Protein 2OAF (pdb70)

Secondary structure (DSSP, 8-state):
-PPPTT-EEEEE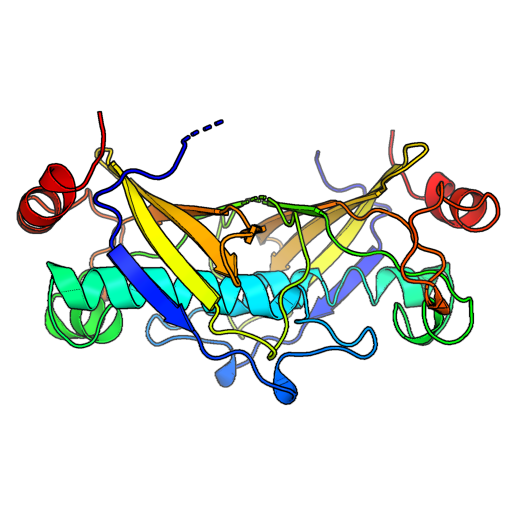---GGGB-TTSSB-GGGHHHHHHHHHHHHHHHHT-TTHHHHHHHTT-EE--EEEE--B-S---TTS-EEEEEEEEEE-SSEEEEEEEEEETTEEEEEEEEEEEEEEGGGTEEEPPPHHHHHHHGGGS--/--PPPTT-EEEEE---GGGB-TTSSB-GGGHHHHHHHHHHHHHHHHT-TTHHHHHHHTT-EE--EEEE--B-S---TTS-EEEEEEEEEE-SSEEEEEEEEEETTEEEEEEEEEEEEEEGGGTEEEPPPHHHHHHHGGGS--

InterPro domains:
  IPR029069 HotDog domain superfamily [SSF54637] (2-141)

Radius of gyration: 19.36 Å; Cα contacts (8 Å, |Δi|>4): 614; chains: 2; bounding box: 45×48×49 Å

Solvent-accessible surface area: 13510 Å² total

Organism: Jannaschia sp. (strain CCS1) (NCBI:txid290400)

Sequence (283 aa):
QPRRPDSAFVHDVRVTWGDCDPAKIAYTGHLPRFALEEAIDDAWWSEYHGPGGWYHLEELDTNVGTPFVRLEDFKSPVTPRHILKCHTWPTRLGTTKSITFRVDGVQDGVTCFVGAFTCCVFTIADQFKSQPAPDHHLRALIEPHIPALQPRPDSAFVHDVRVTWGDCDPAKIAYTGHLPRFALEAIDAWWSEYHGPGGWYHLELDTNVGTPFVRLEDFKSPVTPRHILKCHTWPTRLGTKSITFRVDGVQDGVTCFVVGAFTCVFTIADQFKSQPAPDHLRALIEPHIPA

CATH classification: 3.10.129.10

B-factor: mean 36.42, std 10.66, range [14.97, 107.02]

Structure (mmCIF, N/CA/C/O backbone):
data_2OAF
#
_entry.id   2OAF
#
_cell.length_a   68.412
_cell.length_b   68.412
_cell.length_c   260.002
_cell.angle_alpha   90.000
_cell.angle_beta   90.000
_cell.angle_gamma   120.000
#
_symmetry.space_group_name_H-M   'P 61 2 2'
#
loop_
_entity.id
_entity.type
_entity.pdbx_description
1 polymer 'Thioesterase superfamily'
2 non-polymer 'PHOSPHATE ION'
3 non-polymer 'CHLORIDE ION'
4 non-polymer 'CITRIC ACID'
5 non-polymer 'TRIETHYLENE GLYCOL'
6 water water
#
loop_
_atom_site.group_PDB
_atom_site.id
_atom_site.type_symbol
_atom_site.label_atom_id
_atom_site.label_alt_id
_atom_site.label_comp_id
_atom_site.label_asym_id
_atom_site.label_entity_id
_atom_site.label_seq_id
_atom_site.pdbx_PDB_ins_code
_atom_site.Cartn_x
_atom_site.Cartn_y
_atom_site.Cartn_z
_atom_site.occupancy
_atom_site.B_iso_or_equiv
_atom_site.auth_seq_id
_atom_site.auth_comp_id
_atom_site.auth_asym_id
_atom_site.auth_atom_id
_atom_site.pdbx_PDB_model_num
ATOM 9 N N . GLN A 1 10 ? 22.759 26.520 9.014 1.00 63.35 2 GLN A N 1
ATOM 10 C CA . GLN A 1 10 ? 23.990 27.295 8.701 1.00 60.42 2 GLN A CA 1
ATOM 11 C C . GLN A 1 10 ? 24.488 28.067 9.932 1.00 57.83 2 GLN A C 1
ATOM 12 O O . GLN A 1 10 ? 23.678 28.690 10.639 1.00 58.85 2 GLN A O 1
ATOM 18 N N . PRO A 1 11 ? 25.816 28.054 10.188 1.00 52.91 3 PRO A N 1
ATOM 19 C CA . PRO A 1 11 ? 26.331 28.882 11.298 1.00 50.61 3 PRO A CA 1
ATOM 20 C C . PRO A 1 11 ? 26.311 30.383 11.012 1.00 46.80 3 PRO A C 1
ATOM 21 O O . PRO A 1 11 ? 26.371 30.807 9.844 1.00 42.54 3 PRO A O 1
ATOM 25 N N . ARG A 1 12 ? 26.199 31.186 12.065 1.00 44.79 4 ARG A N 1
ATOM 26 C CA A ARG A 1 12 ? 26.041 32.626 11.881 0.50 46.20 4 ARG A CA 1
ATOM 27 C CA B ARG A 1 12 ? 26.037 32.620 11.864 0.50 44.74 4 ARG A CA 1
ATOM 28 C C . ARG A 1 12 ? 27.332 33.273 11.432 1.00 43.40 4 ARG A C 1
ATOM 29 O O . ARG A 1 12 ? 28.376 33.016 12.013 1.00 43.14 4 ARG A O 1
ATOM 44 N N . PRO A 1 13 ? 27.254 34.108 10.381 1.00 42.95 5 PRO A N 1
ATOM 45 C CA . PRO A 1 13 ? 28.447 34.759 9.905 1.00 43.79 5 PRO A CA 1
ATOM 46 C C . PRO A 1 13 ? 28.807 35.889 10.848 1.00 45.77 5 PRO A C 1
ATOM 47 O O . PRO A 1 13 ? 27.934 36.407 11.547 1.00 43.43 5 PRO A O 1
ATOM 51 N N . ASP A 1 14 ? 30.087 36.257 10.860 1.00 46.62 6 ASP A N 1
ATOM 52 C CA . ASP A 1 14 ? 30.564 37.450 11.576 1.00 48.96 6 ASP A CA 1
ATOM 53 C C . ASP A 1 14 ? 29.837 38.717 11.105 1.00 47.91 6 ASP A C 1
ATOM 54 O O . ASP A 1 14 ? 29.653 39.661 11.865 1.00 47.91 6 ASP A O 1
ATOM 59 N N . SER A 1 15 ? 29.436 38.714 9.834 1.00 47.83 7 SER A N 1
ATOM 60 C CA . SER A 1 15 ? 28.787 39.861 9.196 1.00 47.72 7 SER A CA 1
ATOM 61 C C . SER A 1 15 ? 27.325 40.119 9.639 1.00 46.29 7 SER A C 1
ATOM 62 O O . SER A 1 15 ? 26.726 41.118 9.220 1.00 48.82 7 SER A O 1
ATOM 65 N N . ALA A 1 16 ? 26.736 39.215 10.421 1.00 41.99 8 ALA A N 1
ATOM 66 C CA . ALA A 1 16 ? 25.303 39.282 10.658 1.00 38.81 8 ALA A CA 1
ATOM 67 C C . ALA A 1 16 ? 24.947 40.585 11.395 1.00 36.83 8 ALA A C 1
ATOM 68 O O . ALA A 1 16 ? 25.603 40.993 12.345 1.00 33.49 8 ALA A O 1
ATOM 70 N N . PHE A 1 17 ? 23.903 41.222 10.900 1.00 36.62 9 PHE A N 1
ATOM 71 C CA . PHE A 1 17 ? 23.240 42.313 11.551 1.00 34.52 9 PHE A CA 1
ATOM 72 C C . PHE A 1 17 ? 22.654 41.777 12.867 1.00 34.72 9 PHE A C 1
ATOM 73 O O . PHE A 1 17 ? 22.160 40.658 12.917 1.00 35.61 9 PHE A O 1
ATOM 81 N N . VAL A 1 18 ? 22.753 42.555 13.935 1.00 31.44 10 VAL A N 1
ATOM 82 C CA . VAL A 1 18 ? 22.175 42.181 15.219 1.00 31.73 10 VAL A CA 1
ATOM 83 C C . VAL A 1 18 ? 21.068 43.195 15.612 1.00 32.41 10 VAL A C 1
ATOM 84 O O . VAL A 1 18 ? 21.294 44.407 15.666 1.00 31.25 10 VAL A O 1
ATOM 88 N N . HIS A 1 19 ? 19.867 42.690 15.852 1.00 31.19 11 HIS A N 1
ATOM 89 C CA . HIS A 1 19 ? 18.791 43.480 16.420 1.00 31.22 11 HIS A CA 1
ATOM 90 C C . HIS A 1 19 ? 18.581 43.059 17.868 1.00 31.72 11 HIS A C 1
ATOM 91 O O . HIS A 1 19 ? 18.349 41.875 18.141 1.00 30.94 11 HIS A O 1
ATOM 98 N N . ASP A 1 20 ? 18.653 44.014 18.790 1.00 32.71 12 ASP A N 1
ATOM 99 C CA . ASP A 1 20 ? 18.428 43.748 20.215 1.00 33.30 12 ASP A CA 1
ATOM 100 C C . ASP A 1 20 ? 16.947 43.747 20.557 1.00 34.57 12 ASP A C 1
ATOM 101 O O . ASP A 1 20 ? 16.207 44.623 20.142 1.00 33.89 12 ASP A O 1
ATOM 106 N N . VAL A 1 21 ? 16.523 42.734 21.296 1.00 34.50 13 VAL A N 1
ATOM 107 C CA . VAL A 1 21 ? 15.151 42.624 21.763 1.00 34.57 13 VAL A CA 1
ATOM 108 C C . VAL A 1 21 ? 15.214 42.624 23.278 1.00 36.06 13 VAL A C 1
ATOM 109 O O . VAL A 1 21 ? 15.955 41.825 23.886 1.00 32.97 13 VAL A O 1
ATOM 113 N N . ARG A 1 22 ? 14.463 43.532 23.901 1.00 36.26 14 ARG A N 1
ATOM 114 C CA . ARG A 1 22 ? 14.381 43.539 25.346 1.00 39.01 14 ARG A CA 1
ATOM 115 C C . ARG A 1 22 ? 13.227 42.626 25.789 1.00 38.20 14 ARG A C 1
ATOM 116 O O . ARG A 1 22 ? 12.055 42.850 25.439 1.00 42.59 14 ARG A O 1
ATOM 124 N N . VAL A 1 23 ? 13.572 41.560 26.510 1.00 34.62 15 VAL A N 1
ATOM 125 C CA . VAL A 1 23 ? 12.590 40.574 26.944 1.00 31.75 15 VAL A CA 1
ATOM 126 C C . VAL A 1 23 ? 12.191 40.977 28.351 1.00 31.35 15 VAL A C 1
ATOM 127 O O . VAL A 1 23 ? 13.039 41.341 29.153 1.00 31.21 15 VAL A O 1
ATOM 131 N N . THR A 1 24 ? 10.888 40.959 28.635 1.00 28.59 16 THR A N 1
ATOM 132 C CA . THR A 1 24 ? 10.430 41.334 29.935 1.00 28.33 16 THR A CA 1
ATOM 133 C C . THR A 1 24 ? 9.533 40.306 30.593 1.00 28.72 16 THR A C 1
ATOM 134 O O . THR A 1 24 ? 9.155 39.272 30.005 1.00 26.61 16 THR A O 1
ATOM 138 N N . TRP A 1 25 ? 9.213 40.620 31.840 1.00 28.03 17 TRP A N 1
ATOM 139 C CA . TRP A 1 25 ? 8.249 39.904 32.650 1.00 29.95 17 TRP A CA 1
ATOM 140 C C . TRP A 1 25 ? 7.026 39.477 31.894 1.00 27.68 17 TRP A C 1
ATOM 141 O O . TRP A 1 25 ? 6.667 38.297 31.955 1.00 28.88 17 TRP A O 1
ATOM 152 N N . GLY A 1 26 ? 6.430 40.392 31.159 1.00 29.87 18 GLY A N 1
ATOM 153 C CA . GLY A 1 26 ? 5.171 40.128 30.475 1.00 31.15 18 GLY A CA 1
ATOM 154 C C . GLY A 1 26 ? 5.287 39.252 29.243 1.00 30.13 18 GLY A C 1
ATOM 155 O O . GLY A 1 26 ? 4.284 38.779 28.752 1.00 31.19 18 GLY A O 1
ATOM 156 N N . ASP A 1 27 ? 6.506 39.029 28.764 1.00 28.61 19 ASP A N 1
ATOM 157 C CA . ASP A 1 27 ? 6.770 38.064 27.708 1.00 28.45 19 ASP A CA 1
ATOM 158 C C . ASP A 1 27 ? 6.884 36.657 28.233 1.00 27.92 19 ASP A C 1
ATOM 159 O O . ASP A 1 27 ? 6.938 35.711 27.440 1.00 28.59 19 ASP A O 1
ATOM 164 N N . CYS A 1 28 ? 6.938 36.507 29.559 1.00 27.94 20 CYS A N 1
ATOM 165 C CA . CYS A 1 28 ? 7.207 35.204 30.199 1.00 26.61 20 CYS A CA 1
ATOM 166 C C . CYS A 1 28 ? 5.959 34.501 30.720 1.00 29.29 20 CYS A C 1
ATOM 167 O O . CYS A 1 28 ? 5.017 35.138 31.182 1.00 30.79 20 CYS A O 1
ATOM 170 N N . ASP A 1 29 ? 5.970 33.170 30.643 1.00 28.73 21 ASP A N 1
ATOM 171 C CA . ASP A 1 29 ? 4.870 32.355 31.085 1.00 27.71 21 ASP A CA 1
ATOM 172 C C . ASP A 1 29 ? 5.146 31.857 32.510 1.00 27.91 21 ASP A C 1
ATOM 173 O O . ASP A 1 29 ? 6.182 32.190 33.114 1.00 29.21 21 ASP A O 1
ATOM 178 N N . PRO A 1 30 ? 4.194 31.137 33.097 1.00 27.15 22 PRO A N 1
ATOM 179 C CA . PRO A 1 30 ? 4.445 30.709 34.483 1.00 29.35 22 PRO A CA 1
ATOM 180 C C . PRO A 1 30 ? 5.646 29.796 34.735 1.00 28.45 22 PRO A C 1
ATOM 181 O O . PRO A 1 30 ? 5.969 29.584 35.890 1.00 29.79 22 PRO A O 1
ATOM 185 N N . ALA A 1 31 ? 6.306 29.299 33.688 1.00 27.80 23 ALA A N 1
ATOM 186 C CA . ALA A 1 31 ? 7.573 28.579 33.858 1.00 29.63 23 ALA A CA 1
ATOM 187 C C . ALA A 1 31 ? 8.752 29.534 33.943 1.00 29.27 23 ALA A C 1
ATOM 188 O O . ALA A 1 31 ? 9.861 29.074 33.978 1.00 28.66 23 ALA A O 1
ATOM 190 N N . LYS A 1 32 ? 8.505 30.843 33.959 1.00 29.31 24 LYS A N 1
ATOM 191 C CA . LYS A 1 32 ? 9.535 31.840 34.184 1.00 30.06 24 LYS A CA 1
ATOM 192 C C . LYS A 1 32 ? 10.493 31.999 33.002 1.00 30.86 24 LYS A C 1
ATOM 193 O O . LYS A 1 32 ? 11.629 32.473 33.143 1.00 31.30 24 LYS A O 1
ATOM 199 N N . ILE A 1 33 ? 10.005 31.667 31.818 1.00 29.21 25 ILE A N 1
ATOM 200 C CA . ILE A 1 33 ? 10.769 31.842 30.586 1.00 29.78 25 ILE A CA 1
ATOM 201 C C . ILE A 1 33 ? 9.833 32.429 29.542 1.00 31.04 25 ILE A C 1
ATOM 202 O O . ILE A 1 33 ? 8.604 32.387 29.703 1.00 27.07 25 ILE A O 1
ATOM 207 N N . ALA A 1 34 ? 10.418 32.963 28.476 1.00 29.34 26 ALA A N 1
ATOM 208 C CA . ALA A 1 34 ? 9.656 33.599 27.399 1.00 29.77 26 ALA A CA 1
ATOM 209 C C . ALA A 1 34 ? 8.672 32.588 26.824 1.00 30.22 26 ALA A C 1
ATOM 210 O O . ALA A 1 34 ? 9.052 31.481 26.519 1.00 27.84 26 ALA A O 1
ATOM 212 N N . TYR A 1 35 ? 7.401 32.950 26.720 1.00 28.94 27 TYR A N 1
ATOM 213 C CA . TYR A 1 35 ? 6.431 32.078 26.102 1.00 28.77 27 TYR A CA 1
ATOM 214 C C . TYR A 1 35 ? 6.807 31.831 24.625 1.00 32.09 27 TYR A C 1
ATOM 215 O O . TYR A 1 35 ? 7.088 32.775 23.866 1.00 29.35 27 TYR A O 1
ATOM 224 N N . THR A 1 36 ? 6.793 30.564 24.216 1.00 32.29 28 THR A N 1
ATOM 225 C CA . THR A 1 36 ? 7.110 30.202 22.825 1.00 31.32 28 THR A CA 1
ATOM 226 C C . THR A 1 36 ? 6.350 31.022 21.812 1.00 29.24 28 THR A C 1
ATOM 227 O O . THR A 1 36 ? 6.864 31.392 20.783 1.00 29.63 28 THR A O 1
ATOM 231 N N . GLY A 1 37 ? 5.084 31.266 22.105 1.00 28.45 29 GLY A N 1
ATOM 232 C CA . GLY A 1 37 ? 4.202 32.076 21.258 1.00 28.13 29 GLY A CA 1
ATOM 233 C C . GLY A 1 37 ? 4.784 33.434 20.863 1.00 29.93 29 GLY A C 1
ATOM 234 O O . GLY A 1 37 ? 4.419 34.006 19.860 1.00 31.64 29 GLY A O 1
ATOM 235 N N . HIS A 1 38 ? 5.674 33.970 21.670 1.00 29.24 30 HIS A N 1
ATOM 236 C CA . HIS A 1 38 ? 6.253 35.291 21.381 1.00 30.87 30 HIS A CA 1
ATOM 237 C C . HIS A 1 38 ? 7.564 35.196 20.609 1.00 30.59 30 HIS A C 1
ATOM 238 O O . HIS A 1 38 ? 8.015 36.178 20.046 1.00 31.26 30 HIS A O 1
ATOM 245 N N . LEU A 1 39 ? 8.214 34.032 20.588 1.00 29.05 31 LEU A N 1
ATOM 246 C CA . LEU A 1 39 ? 9.533 33.971 19.990 1.00 28.43 31 LEU A CA 1
ATOM 247 C C . LEU A 1 39 ? 9.528 34.245 18.462 1.00 31.53 31 LEU A C 1
ATOM 248 O O . LEU A 1 39 ? 10.430 34.926 17.946 1.00 33.01 31 LEU A O 1
ATOM 253 N N . PRO A 1 40 ? 8.544 33.711 17.720 1.00 32.57 32 PRO A N 1
ATOM 254 C CA . PRO A 1 40 ? 8.480 34.064 16.307 1.00 34.05 32 PRO A CA 1
ATOM 255 C C . PRO A 1 40 ? 8.294 35.545 16.082 1.00 34.82 32 PRO A C 1
ATOM 256 O O . PRO A 1 40 ? 8.889 36.100 15.156 1.00 32.89 32 PRO A O 1
ATOM 260 N N . ARG A 1 41 ? 7.498 36.187 16.948 1.00 35.67 33 ARG A N 1
ATOM 261 C CA . ARG A 1 41 ? 7.368 37.636 16.898 1.00 36.33 33 ARG A CA 1
ATOM 262 C C . ARG A 1 41 ? 8.711 38.351 17.060 1.00 34.57 33 ARG A C 1
ATOM 263 O O . ARG A 1 41 ? 8.985 39.285 16.318 1.00 33.39 33 ARG A O 1
ATOM 271 N N . PHE A 1 42 ? 9.530 37.934 18.016 1.00 31.08 34 PHE A N 1
ATOM 272 C CA . PHE A 1 42 ? 10.849 38.546 18.205 1.00 31.10 34 PHE A CA 1
ATOM 273 C C . PHE A 1 42 ? 11.716 38.378 16.945 1.00 30.71 34 PHE A C 1
ATOM 274 O O . PHE A 1 42 ? 12.351 39.315 16.485 1.00 31.01 34 PHE A O 1
ATOM 282 N N . ALA A 1 43 ? 11.736 37.168 16.395 1.00 28.56 35 ALA A N 1
ATOM 283 C CA . ALA A 1 43 ? 12.514 36.896 15.194 1.00 28.98 35 ALA A CA 1
ATOM 284 C C . ALA A 1 43 ? 12.083 37.789 14.031 1.00 26.67 35 ALA A C 1
ATOM 285 O O . ALA A 1 43 ? 12.894 38.309 13.267 1.00 28.62 35 ALA A O 1
ATOM 287 N N . LEU A 1 44 ? 10.784 37.919 13.873 1.00 29.15 36 LEU A N 1
ATOM 288 C CA . LEU A 1 44 ? 10.233 38.697 12.776 1.00 30.76 36 LEU A CA 1
ATOM 289 C C . LEU A 1 44 ? 10.530 40.173 12.960 1.00 29.61 36 LEU A C 1
ATOM 290 O O . LEU A 1 44 ? 10.736 40.869 11.974 1.00 29.87 36 LEU A O 1
ATOM 295 N N . GLU A 1 45 ? 10.560 40.632 14.211 1.00 28.29 37 GLU A N 1
ATOM 296 C CA A GLU A 1 45 ? 10.972 42.000 14.538 0.50 29.37 37 GLU A CA 1
ATOM 297 C CA B GLU A 1 45 ? 10.977 41.997 14.519 0.50 29.42 37 GLU A CA 1
ATOM 298 C C . GLU A 1 45 ? 12.410 42.255 14.080 1.00 29.16 37 GLU A C 1
ATOM 299 O O . GLU A 1 45 ? 12.739 43.339 13.598 1.00 28.57 37 GLU A O 1
ATOM 310 N N . ALA A 1 46 ? 13.267 41.251 14.244 1.00 29.01 38 ALA A N 1
ATOM 311 C CA . ALA A 1 46 ? 14.671 41.322 13.813 1.00 27.55 38 ALA A CA 1
ATOM 312 C C . ALA A 1 46 ? 14.790 41.429 12.294 1.00 27.09 38 ALA A C 1
ATOM 313 O O . ALA A 1 46 ? 15.601 42.207 11.800 1.00 30.06 38 ALA A O 1
ATOM 315 N N . ILE A 1 47 ? 14.003 40.638 11.557 1.00 29.35 39 ILE A N 1
ATOM 316 C CA . ILE A 1 47 ? 13.959 40.719 10.077 1.00 28.22 39 ILE A CA 1
ATOM 317 C C . ILE A 1 47 ? 13.454 42.114 9.624 1.00 30.88 39 ILE A C 1
ATOM 318 O O . ILE A 1 47 ? 14.023 42.740 8.733 1.00 30.03 39 ILE A O 1
ATOM 323 N N . ASP A 1 48 ? 12.407 42.616 10.270 1.00 29.45 40 ASP A N 1
ATOM 324 C CA A ASP A 1 48 ? 11.943 43.968 9.960 0.50 29.42 40 ASP A CA 1
ATOM 325 C CA B ASP A 1 48 ? 11.918 43.970 10.042 0.50 29.88 40 ASP A CA 1
ATOM 326 C C . ASP A 1 48 ? 13.055 44.983 10.221 1.00 29.69 40 ASP A C 1
ATOM 327 O O . ASP A 1 48 ? 13.256 45.885 9.410 1.00 28.71 40 ASP A O 1
ATOM 336 N N . ALA A 1 49 ? 13.795 44.820 11.314 1.00 29.37 41 ALA A N 1
ATOM 337 C CA . ALA A 1 49 ? 14.912 45.703 11.611 1.00 30.45 41 ALA A CA 1
ATOM 338 C C . ALA A 1 49 ? 15.991 45.573 10.549 1.00 30.01 41 ALA A C 1
ATOM 339 O O . ALA A 1 49 ? 16.684 46.534 10.241 1.00 28.77 41 ALA A O 1
ATOM 341 N N . TRP A 1 50 ? 16.141 44.376 9.994 1.00 29.17 42 TRP A N 1
ATOM 342 C CA . TRP A 1 50 ? 17.110 44.146 8.919 1.00 30.32 42 TRP A CA 1
ATOM 343 C C . TRP A 1 50 ? 16.753 44.983 7.688 1.00 28.76 42 TRP A C 1
ATOM 344 O O . TRP A 1 50 ? 17.582 45.665 7.119 1.00 28.40 42 TRP A O 1
ATOM 355 N N . TRP A 1 51 ? 15.488 44.951 7.299 1.00 29.83 43 TRP A N 1
ATOM 356 C CA . TRP A 1 51 ? 15.019 45.784 6.195 1.00 31.46 43 TRP A CA 1
ATOM 357 C C . TRP A 1 51 ? 15.227 47.255 6.484 1.00 32.58 43 TRP A C 1
ATOM 358 O O . TRP A 1 51 ? 15.618 48.007 5.603 1.00 33.42 43 TRP A O 1
ATOM 369 N N . SER A 1 52 ? 14.962 47.678 7.716 1.00 33.51 44 SER A N 1
ATOM 370 C CA . SER A 1 52 ? 15.223 49.077 8.093 1.00 33.45 44 SER A CA 1
ATOM 371 C C . SER A 1 52 ? 16.692 49.468 7.882 1.00 34.88 44 SER A C 1
ATOM 372 O O . SER A 1 52 ? 17.012 50.554 7.374 1.00 36.10 44 SER A O 1
ATOM 375 N N . GLU A 1 53 ? 17.584 48.577 8.277 1.00 32.75 45 GLU A N 1
ATOM 376 C CA . GLU A 1 53 ? 19.006 48.860 8.201 1.00 33.68 45 GLU A CA 1
ATOM 377 C C . GLU A 1 53 ? 19.483 48.943 6.746 1.00 34.33 45 GLU A C 1
ATOM 378 O O . GLU A 1 53 ? 20.225 49.842 6.380 1.00 34.17 45 GLU A O 1
ATOM 384 N N . TYR A 1 54 ? 19.064 48.004 5.911 1.00 34.47 46 TYR A N 1
ATOM 385 C CA . TYR A 1 54 ? 19.615 47.896 4.576 1.00 33.82 46 TYR A CA 1
ATOM 386 C C . TYR A 1 54 ? 18.754 48.398 3.430 1.00 33.49 46 TYR A C 1
ATOM 387 O O . TYR A 1 54 ? 19.281 48.621 2.353 1.00 36.81 46 TYR A O 1
ATOM 396 N N . HIS A 1 55 ? 17.453 48.550 3.638 1.00 32.69 47 HIS A N 1
ATOM 397 C CA . HIS A 1 55 ? 16.580 49.132 2.615 1.00 33.32 47 HIS A CA 1
ATOM 398 C C . HIS A 1 55 ? 16.102 50.545 2.988 1.00 33.70 47 HIS A C 1
ATOM 399 O O . HIS A 1 55 ? 16.107 51.437 2.148 1.00 35.37 47 HIS A O 1
ATOM 406 N N . GLY A 1 56 ? 15.720 50.757 4.239 1.00 32.57 48 GLY A N 1
ATOM 407 C CA . GLY A 1 56 ? 15.379 52.087 4.699 1.00 32.97 48 GLY A CA 1
ATOM 408 C C . GLY A 1 56 ? 14.484 52.090 5.912 1.00 34.35 48 GLY A C 1
ATOM 409 O O . GLY A 1 56 ? 13.742 51.128 6.157 1.00 33.73 48 GLY A O 1
ATOM 410 N N . PRO A 1 57 ? 14.515 53.193 6.672 1.00 35.85 49 PRO A N 1
ATOM 411 C CA . PRO A 1 57 ? 13.732 53.337 7.893 1.00 35.55 49 PRO A CA 1
ATOM 412 C C . PRO A 1 57 ? 12.263 52.992 7.710 1.00 35.20 49 PRO A C 1
ATOM 413 O O . PRO A 1 57 ? 11.657 53.355 6.704 1.00 33.48 49 PRO A O 1
ATOM 417 N N . GLY A 1 58 ? 11.706 52.300 8.688 1.00 35.06 50 GLY A N 1
ATOM 418 C CA . GLY A 1 58 ? 10.325 51.877 8.635 1.00 35.18 50 GLY A CA 1
ATOM 419 C C . GLY A 1 58 ? 10.150 50.439 8.210 1.00 33.84 50 GLY A C 1
ATOM 420 O O . GLY A 1 58 ? 9.007 49.969 8.118 1.00 32.32 50 GLY A O 1
ATOM 421 N N . GLY A 1 59 ? 11.254 49.724 7.942 1.00 32.22 51 GLY A N 1
ATOM 422 C CA . GLY A 1 59 ? 11.165 48.265 7.753 1.00 30.78 51 GLY A CA 1
ATOM 423 C C . GLY A 1 59 ? 10.095 47.848 6.748 1.00 31.13 51 GLY A C 1
ATOM 424 O O . GLY A 1 59 ? 9.989 48.489 5.687 1.00 29.62 51 GLY A O 1
ATOM 425 N N . TRP A 1 60 ? 9.311 46.801 7.078 1.00 29.63 52 TRP A N 1
ATOM 426 C CA . TRP A 1 60 ? 8.250 46.324 6.205 1.00 30.48 52 TRP A CA 1
ATOM 427 C C . TRP A 1 60 ? 7.200 47.356 5.909 1.00 31.30 52 TRP A C 1
ATOM 428 O O . TRP A 1 60 ? 6.659 47.382 4.813 1.00 32.71 52 TRP A O 1
ATOM 439 N N . TYR A 1 61 ? 6.886 48.206 6.881 1.00 30.64 53 TYR A N 1
ATOM 440 C CA . TYR A 1 61 ? 5.875 49.238 6.694 1.00 31.06 53 TYR A CA 1
ATOM 441 C C . TYR A 1 61 ? 6.257 50.156 5.544 1.00 31.50 53 TYR A C 1
ATOM 442 O O . TYR A 1 61 ? 5.456 50.435 4.650 1.00 31.14 53 TYR A O 1
ATOM 451 N N . HIS A 1 62 ? 7.504 50.611 5.561 1.00 31.47 54 HIS A N 1
ATOM 452 C CA . HIS A 1 62 ? 8.061 51.389 4.448 1.00 30.74 54 HIS A CA 1
ATOM 453 C C . HIS A 1 62 ? 8.094 50.592 3.130 1.00 32.89 54 HIS A C 1
ATOM 454 O O . HIS A 1 62 ? 7.702 51.086 2.067 1.00 32.78 54 HIS A O 1
ATOM 461 N N . LEU A 1 63 ? 8.607 49.369 3.192 1.00 33.25 55 LEU A N 1
ATOM 462 C CA . LEU A 1 63 ? 8.715 48.529 2.004 1.00 33.67 55 LEU A CA 1
ATOM 463 C C . LEU A 1 63 ? 7.346 48.296 1.346 1.00 33.30 55 LEU A C 1
ATOM 464 O O . LEU A 1 63 ? 7.216 48.487 0.151 1.00 34.52 55 LEU A O 1
ATOM 469 N N . GLU A 1 64 ? 6.321 47.931 2.116 1.00 32.80 56 GLU A N 1
ATOM 470 C CA A GLU A 1 64 ? 4.954 47.706 1.599 0.70 33.18 56 GLU A CA 1
ATOM 471 C CA B GLU A 1 64 ? 4.983 47.695 1.534 0.30 31.97 56 GLU A CA 1
ATOM 472 C C . GLU A 1 64 ? 4.255 48.982 1.173 1.00 33.39 56 GLU A C 1
ATOM 473 O O . GLU A 1 64 ? 3.770 49.112 0.041 1.00 32.32 56 GLU A O 1
ATOM 484 N N . LEU A 1 65 ? 4.174 49.923 2.104 1.00 32.36 57 LEU A N 1
ATOM 485 C CA . LEU A 1 65 ? 3.327 51.116 1.895 1.00 33.56 57 LEU A CA 1
ATOM 486 C C . LEU A 1 65 ? 3.986 52.177 1.023 1.00 33.91 57 LEU A C 1
ATOM 487 O O . LEU A 1 65 ? 3.280 52.910 0.336 1.00 32.26 57 LEU A O 1
ATOM 492 N N . ASP A 1 66 ? 5.315 52.272 1.036 1.00 31.22 58 ASP A N 1
ATOM 493 C CA . ASP A 1 66 ? 5.991 53.275 0.199 1.00 33.24 58 ASP A CA 1
ATOM 494 C C . ASP A 1 66 ? 6.575 52.702 -1.088 1.00 33.54 58 ASP A C 1
ATOM 495 O O . ASP A 1 66 ? 6.467 53.310 -2.127 1.00 35.76 58 ASP A O 1
ATOM 500 N N . THR A 1 67 ? 7.201 51.530 -1.011 1.00 34.96 59 THR A N 1
ATOM 501 C CA . THR A 1 67 ? 7.863 50.896 -2.151 1.00 35.32 59 THR A CA 1
ATOM 502 C C . THR A 1 67 ? 6.913 49.958 -2.898 1.00 34.19 59 THR A C 1
ATOM 503 O O . THR A 1 67 ? 7.227 49.497 -3.969 1.00 32.60 59 THR A O 1
ATOM 507 N N . ASN A 1 68 ? 5.752 49.661 -2.329 1.00 31.85 60 ASN A N 1
ATOM 508 C CA . ASN A 1 68 ? 4.762 48.754 -2.930 1.00 32.27 60 ASN A CA 1
ATOM 509 C C . ASN A 1 68 ? 5.243 47.317 -3.117 1.00 33.88 60 ASN A C 1
ATOM 510 O O . ASN A 1 68 ? 4.812 46.624 -4.058 1.00 32.88 60 ASN A O 1
ATOM 515 N N . VAL A 1 69 ? 6.146 46.878 -2.244 1.00 33.34 61 VAL A N 1
ATOM 516 C CA . VAL A 1 69 ? 6.633 45.496 -2.232 1.00 31.42 61 VAL A CA 1
ATOM 517 C C . VAL A 1 69 ? 6.261 44.863 -0.901 1.00 32.33 61 VAL A C 1
ATOM 518 O O . VAL A 1 69 ? 6.680 45.335 0.159 1.00 31.71 61 VAL A O 1
ATOM 522 N N . GLY A 1 70 ? 5.465 43.805 -0.974 1.00 31.27 62 GLY A N 1
ATOM 523 C CA . GLY A 1 70 ? 5.145 42.974 0.188 1.00 30.97 62 GLY A CA 1
ATOM 524 C C . GLY A 1 70 ? 6.054 41.772 0.185 1.00 30.68 62 GLY A C 1
ATOM 525 O O . GLY A 1 70 ? 6.531 41.355 -0.876 1.00 30.05 62 GLY A O 1
ATOM 526 N N . THR A 1 71 ? 6.309 41.225 1.374 1.00 33.18 63 THR A N 1
ATOM 527 C CA . THR A 1 71 ? 7.107 40.002 1.523 1.00 33.39 63 THR A CA 1
ATOM 528 C C . THR A 1 71 ? 6.387 39.043 2.477 1.00 35.08 63 THR A C 1
ATOM 529 O O . THR A 1 71 ? 6.847 38.790 3.594 1.00 35.41 63 THR A O 1
ATOM 533 N N . PRO A 1 72 ? 5.256 38.501 2.037 1.00 34.32 64 PRO A N 1
ATOM 534 C CA . PRO A 1 72 ? 4.528 37.569 2.892 1.00 33.94 64 PRO A CA 1
ATOM 535 C C . PRO A 1 72 ? 5.307 36.278 3.177 1.00 32.85 64 PRO A C 1
ATOM 536 O O . PRO A 1 72 ? 6.010 35.755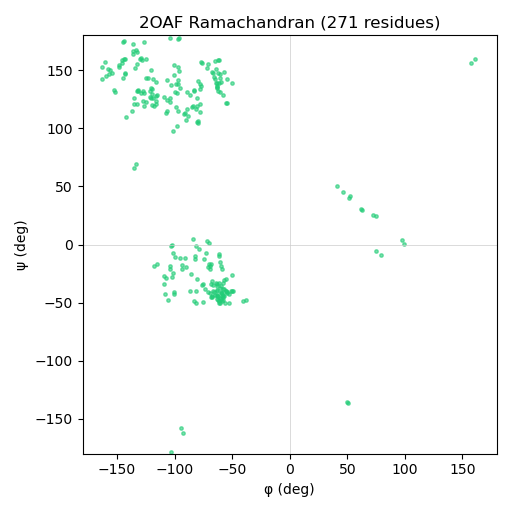 2.305 1.00 29.68 64 PRO A O 1
ATOM 540 N N . PHE A 1 73 ? 5.182 35.780 4.401 1.00 29.77 65 PHE A N 1
ATOM 541 C CA . PHE A 1 73 ? 5.833 34.540 4.784 1.00 30.53 65 PHE A CA 1
ATOM 542 C C . PHE A 1 73 ? 5.133 33.311 4.280 1.00 29.43 65 PHE A C 1
ATOM 543 O O . PHE A 1 73 ? 3.904 33.239 4.294 1.00 28.96 65 PHE A O 1
ATOM 551 N N . VAL A 1 74 ? 5.917 32.354 3.814 1.00 26.64 66 VAL A N 1
ATOM 552 C CA . VAL A 1 74 ? 5.392 31.102 3.363 1.00 26.88 66 VAL A CA 1
ATOM 553 C C . VAL A 1 74 ? 5.873 29.954 4.237 1.00 26.68 66 VAL A C 1
ATOM 554 O O . VAL A 1 74 ? 5.290 28.860 4.240 1.00 27.19 66 VAL A O 1
ATOM 558 N N . ARG A 1 75 ? 6.919 30.191 5.005 1.00 27.45 67 ARG A N 1
ATOM 559 C CA . ARG A 1 75 ? 7.409 29.160 5.908 1.00 27.86 67 ARG A CA 1
ATOM 560 C C . ARG A 1 75 ? 8.249 29.770 7.017 1.00 28.25 67 ARG A C 1
ATOM 561 O O . ARG A 1 75 ? 8.990 30.719 6.806 1.00 26.53 67 ARG A O 1
ATOM 569 N N . LEU A 1 76 ? 8.149 29.170 8.194 1.00 28.03 68 LEU A N 1
ATOM 570 C CA . LEU A 1 76 ? 9.093 29.430 9.260 1.00 31.54 68 LEU A CA 1
ATOM 571 C C . LEU A 1 76 ? 9.379 28.154 10.028 1.00 31.25 68 LEU A C 1
ATOM 572 O O . LEU A 1 76 ? 8.531 27.241 10.126 1.00 30.25 68 LEU A O 1
ATOM 577 N N . GLU A 1 77 ? 10.602 28.060 10.516 1.00 28.62 69 GLU A N 1
ATOM 578 C CA . GLU A 1 77 ? 10.976 26.952 11.377 1.00 27.83 69 GLU A CA 1
ATOM 579 C C . GLU A 1 77 ? 11.967 27.451 12.434 1.00 27.19 69 GLU A C 1
ATOM 580 O O . GLU A 1 77 ? 12.803 28.305 12.163 1.00 28.20 69 GLU A O 1
ATOM 594 N N . ASP A 1 79 ? 14.195 26.125 16.144 1.00 27.24 71 ASP A N 1
ATOM 595 C CA . ASP A 1 79 ? 14.596 25.177 17.173 1.00 25.83 71 ASP A CA 1
ATOM 596 C C . ASP A 1 79 ? 14.943 25.943 18.423 1.00 26.87 71 ASP A C 1
ATOM 597 O O . ASP A 1 79 ? 15.639 26.932 18.360 1.00 26.96 71 ASP A O 1
ATOM 602 N N . PHE A 1 80 ? 14.427 25.491 19.557 1.00 27.00 72 PHE A N 1
ATOM 603 C CA . PHE A 1 80 ? 14.633 26.202 20.826 1.00 27.37 72 PHE A CA 1
ATOM 604 C C . PHE A 1 80 ? 15.603 25.400 21.649 1.00 28.68 72 PHE A C 1
ATOM 605 O O . PHE A 1 80 ? 15.283 24.309 22.071 1.00 26.28 72 PHE A O 1
ATOM 613 N N . LYS A 1 81 ? 16.786 25.963 21.866 1.00 28.09 73 LYS A N 1
ATOM 614 C CA . LYS A 1 81 ? 17.893 25.226 22.452 1.00 29.30 73 LYS A CA 1
ATOM 615 C C . LYS A 1 81 ? 18.087 25.577 23.928 1.00 29.06 73 LYS A C 1
ATOM 616 O O . LYS A 1 81 ? 18.600 24.771 24.688 1.00 27.63 73 LYS A O 1
ATOM 622 N N . SER A 1 82 ? 17.708 26.787 24.330 1.00 27.72 74 SER A N 1
ATOM 623 C CA . SER A 1 82 ? 17.900 27.228 25.703 1.00 29.37 74 SER A CA 1
ATOM 624 C C . SER A 1 82 ? 16.866 28.312 25.947 1.00 30.09 74 SER A C 1
ATOM 625 O O . SER A 1 82 ? 16.443 29.000 24.997 1.00 29.87 74 SER A O 1
ATOM 628 N N . PRO A 1 83 ? 16.402 28.451 27.193 1.00 31.93 75 PRO A N 1
ATOM 629 C CA . PRO A 1 83 ? 15.313 29.408 27.468 1.00 33.32 75 PRO A CA 1
ATOM 630 C C . PRO A 1 83 ? 15.730 30.868 27.287 1.00 30.89 75 PRO A C 1
ATOM 631 O O . PRO A 1 83 ? 16.881 31.229 27.501 1.00 30.52 75 PRO A O 1
ATOM 635 N N . VAL A 1 84 ? 14.768 31.681 26.884 1.00 30.11 76 VAL A N 1
ATOM 636 C CA . VAL A 1 84 ? 14.940 33.113 26.774 1.00 30.51 76 VAL A CA 1
ATOM 637 C C . VAL A 1 84 ? 14.344 33.726 28.065 1.00 29.72 76 VAL A C 1
ATOM 638 O O . VAL A 1 84 ? 13.226 33.394 28.464 1.00 29.24 76 VAL A O 1
ATOM 642 N N . THR A 1 85 ? 15.095 34.597 28.712 1.00 29.63 77 THR A N 1
ATOM 643 C CA . THR A 1 85 ? 14.611 35.274 29.903 1.00 28.18 77 THR A CA 1
ATOM 644 C C . THR A 1 85 ? 14.949 36.773 29.886 1.00 28.83 77 THR A C 1
ATOM 645 O O . THR A 1 85 ? 15.780 37.239 29.078 1.00 30.01 77 THR A O 1
ATOM 649 N N . PRO A 1 86 ? 14.323 37.540 30.787 1.00 30.02 78 PRO A N 1
ATOM 650 C CA . PRO A 1 86 ? 14.644 38.955 30.917 1.00 30.73 78 PRO A CA 1
ATOM 651 C C . PRO A 1 86 ? 16.004 39.278 31.512 1.00 31.13 78 PRO A C 1
ATOM 652 O O . PRO A 1 86 ? 16.341 40.447 31.645 1.00 31.15 78 PRO A O 1
ATOM 656 N N . ARG A 1 87 ? 16.790 38.267 31.841 1.00 31.82 79 ARG A N 1
ATOM 657 C CA . ARG A 1 87 ? 18.088 38.485 32.467 1.00 33.12 79 ARG A CA 1
ATOM 658 C C . ARG A 1 87 ? 19.147 39.061 31.568 1.00 33.67 79 ARG A C 1
ATOM 659 O O . ARG A 1 87 ? 20.121 39.603 32.073 1.00 31.93 79 ARG A O 1
ATOM 667 N N . HIS A 1 88 ? 18.955 38.955 30.255 1.00 33.45 80 HIS A N 1
ATOM 668 C CA . HIS A 1 88 ? 19.861 39.538 29.271 1.00 32.76 80 HIS A CA 1
ATOM 669 C C . HIS A 1 88 ? 19.082 40.009 28.073 1.00 33.15 80 HIS A C 1
ATOM 670 O O . HIS A 1 88 ? 17.943 39.565 27.849 1.00 33.85 80 HIS A O 1
ATOM 677 N N . ILE A 1 89 ? 19.688 40.926 27.326 1.00 32.29 81 ILE A N 1
ATOM 678 C CA . ILE A 1 89 ? 19.187 41.329 26.022 1.00 35.02 81 ILE A CA 1
ATOM 679 C C . ILE A 1 89 ? 19.200 40.094 25.120 1.00 32.08 81 ILE A C 1
ATOM 680 O O . ILE A 1 89 ? 20.125 39.275 25.151 1.00 31.60 81 ILE A O 1
ATOM 685 N N . LEU A 1 90 ? 18.151 39.947 24.338 1.00 31.19 82 LEU A N 1
ATOM 686 C CA . LEU A 1 90 ? 18.105 38.909 23.318 1.00 30.35 82 LEU A CA 1
ATOM 687 C C . LEU A 1 90 ? 18.681 39.540 22.049 1.00 30.76 82 LEU A C 1
ATOM 688 O O . LEU A 1 90 ? 18.076 40.425 21.450 1.00 30.76 82 LEU A O 1
ATOM 693 N N . LYS A 1 91 ? 19.890 39.121 21.705 1.00 30.15 83 LYS A N 1
ATOM 694 C CA . LYS A 1 91 ? 20.584 39.605 20.522 1.00 30.20 83 LYS A CA 1
ATOM 695 C C . LYS A 1 91 ? 20.229 38.695 19.379 1.00 29.45 83 LYS A C 1
ATOM 696 O O . LYS A 1 91 ? 20.557 37.505 19.405 1.00 30.07 83 LYS A O 1
ATOM 702 N N . CYS A 1 92 ? 19.494 39.250 18.411 1.00 29.31 84 CYS A N 1
ATOM 703 C CA . CYS A 1 92 ? 18.975 38.498 17.284 1.00 27.81 84 CYS A CA 1
ATOM 704 C C . CYS A 1 92 ? 19.863 38.766 16.094 1.00 29.77 84 CYS A C 1
ATOM 705 O O . CYS A 1 92 ? 19.729 39.795 15.442 1.00 28.07 84 CYS A O 1
ATOM 708 N N . HIS A 1 93 ? 20.788 37.838 15.852 1.00 30.62 85 HIS A N 1
ATOM 709 C CA . HIS A 1 93 ? 21.728 37.883 14.744 1.00 28.88 85 HIS A CA 1
ATOM 710 C C . HIS A 1 93 ? 20.948 37.444 13.505 1.00 29.96 85 HIS A C 1
ATOM 711 O O . HIS A 1 93 ? 20.419 36.340 13.468 1.00 27.90 85 HIS A O 1
ATOM 718 N N . THR A 1 94 ? 20.890 38.309 12.501 1.00 28.72 86 THR A N 1
ATOM 719 C CA . THR A 1 94 ? 19.939 38.151 11.411 1.00 29.86 86 THR A CA 1
ATOM 720 C C . THR A 1 94 ? 20.618 38.324 10.070 1.00 30.33 86 THR A C 1
ATOM 721 O O . THR A 1 94 ? 21.335 39.296 9.858 1.00 27.68 86 THR A O 1
ATOM 725 N N . TRP A 1 95 ? 20.360 37.398 9.153 1.00 28.22 87 TRP A N 1
ATOM 726 C CA . TRP A 1 95 ? 20.954 37.502 7.818 1.00 29.32 87 TRP A CA 1
ATOM 727 C C . TRP A 1 95 ? 20.177 36.737 6.782 1.00 28.15 87 TRP A C 1
ATOM 728 O O . TRP A 1 95 ? 19.524 35.744 7.112 1.00 30.16 87 TRP A O 1
ATOM 739 N N . PRO A 1 96 ? 20.228 37.193 5.518 1.00 28.97 88 PRO A N 1
ATOM 740 C CA . PRO A 1 96 ? 19.642 36.407 4.441 1.00 28.35 88 PRO A CA 1
ATOM 741 C C . PRO A 1 96 ? 20.581 35.262 4.080 1.00 29.63 88 PRO A C 1
ATOM 742 O O . PRO A 1 96 ? 21.778 35.451 3.959 1.00 29.84 88 PRO A O 1
ATOM 746 N N . THR A 1 97 ? 20.017 34.075 3.939 1.00 27.30 89 THR A N 1
ATOM 747 C CA . THR A 1 97 ? 20.769 32.870 3.677 1.00 29.11 89 THR A CA 1
ATOM 748 C C . THR A 1 97 ? 20.691 32.466 2.187 1.00 30.84 89 THR A C 1
ATOM 749 O O . THR A 1 97 ? 21.593 31.808 1.638 1.00 29.07 89 THR A O 1
ATOM 753 N N . ARG A 1 98 ? 19.622 32.907 1.526 1.00 30.61 90 ARG A N 1
ATOM 754 C CA . ARG A 1 98 ? 19.417 32.628 0.115 1.00 29.64 90 ARG A CA 1
ATOM 755 C C . ARG A 1 98 ? 18.368 33.586 -0.448 1.00 29.37 90 ARG A C 1
ATOM 756 O O . ARG A 1 98 ? 17.504 34.113 0.300 1.00 27.07 90 ARG A O 1
ATOM 764 N N . LEU A 1 99 ? 18.473 33.837 -1.752 1.00 28.07 91 LEU A N 1
ATOM 765 C CA . LEU A 1 99 ? 17.495 34.617 -2.497 1.00 29.42 91 LEU A CA 1
ATOM 766 C C . LEU A 1 99 ? 17.371 33.970 -3.853 1.00 30.26 91 LEU A C 1
ATOM 767 O O . LEU A 1 99 ? 18.310 33.997 -4.640 1.00 31.57 91 LEU A O 1
ATOM 772 N N . GLY A 1 100 ? 16.235 33.340 -4.098 1.00 29.99 92 GLY A N 1
ATOM 773 C CA . GLY A 1 100 ? 15.956 32.741 -5.398 1.00 31.74 92 GLY A CA 1
ATOM 774 C C . GLY A 1 100 ? 15.224 33.756 -6.242 1.00 33.31 92 GLY A C 1
ATOM 775 O O . GLY A 1 100 ? 15.230 34.957 -5.951 1.00 34.76 92 GLY A O 1
ATOM 776 N N . THR A 1 101 ? 14.564 33.293 -7.297 1.00 35.17 93 THR A N 1
ATOM 777 C CA A THR A 1 101 ? 13.857 34.236 -8.142 0.50 34.85 93 THR A CA 1
ATOM 778 C CA B THR A 1 101 ? 13.798 34.156 -8.185 0.50 36.10 93 THR A CA 1
ATOM 779 C C . THR A 1 101 ? 12.505 34.575 -7.520 1.00 36.75 93 THR A C 1
ATOM 780 O O . THR A 1 101 ? 11.989 35.667 -7.736 1.00 37.20 93 THR A O 1
ATOM 787 N N . LYS A 1 102 ? 11.967 33.674 -6.715 1.00 36.58 94 LYS A N 1
ATOM 788 C CA . LYS A 1 102 ? 10.715 33.941 -6.100 1.00 38.64 94 LYS A CA 1
ATOM 789 C C . LYS A 1 102 ? 10.760 34.196 -4.575 1.00 35.34 94 LYS A C 1
ATOM 790 O O . LYS A 1 102 ? 10.005 35.015 -4.108 1.00 32.83 94 LYS A O 1
ATOM 796 N N . SER A 1 103 ? 11.648 33.542 -3.822 1.00 33.03 95 SER A N 1
ATOM 797 C CA . SER A 1 103 ? 11.653 33.694 -2.365 1.00 32.94 95 SER A CA 1
ATOM 798 C C . SER A 1 103 ? 13.006 34.023 -1.784 1.00 32.33 95 SER A C 1
ATOM 799 O O . SER A 1 103 ? 14.050 33.779 -2.397 1.00 30.51 95 SER A O 1
ATOM 802 N N . ILE A 1 104 ? 12.954 34.549 -0.570 1.00 28.28 96 ILE A N 1
ATOM 803 C CA . ILE A 1 104 ? 14.114 34.842 0.251 1.00 29.11 96 ILE A CA 1
ATOM 804 C C . ILE A 1 104 ? 13.968 34.096 1.568 1.00 27.71 96 ILE A C 1
ATOM 805 O O . ILE A 1 104 ? 12.863 33.996 2.099 1.00 28.60 96 ILE A O 1
ATOM 810 N N . THR A 1 105 ? 15.084 33.597 2.098 1.00 30.20 97 THR A N 1
ATOM 811 C CA . THR A 1 105 ? 15.124 33.004 3.434 1.00 28.81 97 THR A CA 1
ATOM 812 C C . THR A 1 105 ? 16.076 33.774 4.301 1.00 28.47 97 THR A C 1
ATOM 813 O O . THR A 1 105 ? 17.201 34.062 3.885 1.00 28.56 97 THR A O 1
ATOM 817 N N . PHE A 1 106 ? 15.596 34.142 5.480 1.00 27.82 98 PHE A N 1
ATOM 818 C CA . PHE A 1 106 ? 16.411 34.768 6.525 1.00 29.52 98 PHE A CA 1
ATOM 819 C C . PHE A 1 106 ? 16.636 33.741 7.619 1.00 29.34 98 PHE A C 1
ATOM 820 O O . PHE A 1 106 ? 15.714 32.972 7.978 1.00 29.79 98 PHE A O 1
ATOM 828 N N . ARG A 1 107 ? 17.851 33.773 8.163 1.00 28.00 99 ARG A N 1
ATOM 829 C CA . ARG A 1 107 ? 18.190 33.106 9.394 1.00 27.53 99 ARG A CA 1
ATOM 830 C C . ARG A 1 107 ? 18.169 34.097 10.529 1.00 28.76 99 ARG A C 1
ATOM 831 O O . ARG A 1 107 ? 18.607 35.228 10.353 1.00 24.83 99 ARG A O 1
ATOM 839 N N . VAL A 1 108 ? 17.615 33.688 11.680 1.00 27.80 100 VAL A N 1
ATOM 840 C CA . VAL A 1 108 ? 17.735 34.473 12.918 1.00 28.77 100 VAL A CA 1
ATOM 841 C C . VAL A 1 108 ? 18.263 33.554 14.012 1.00 29.29 100 VAL A C 1
ATOM 842 O O . VAL A 1 108 ? 17.676 32.518 14.234 1.00 30.35 100 VAL A O 1
ATOM 846 N N . ASP A 1 109 ? 19.389 33.913 14.635 1.00 28.73 101 ASP A N 1
ATOM 847 C CA . ASP A 1 109 ? 19.862 33.266 15.884 1.00 28.85 101 ASP A CA 1
ATOM 848 C C . ASP A 1 109 ? 19.588 34.170 17.045 1.00 28.91 101 ASP A C 1
ATOM 849 O O . ASP A 1 109 ? 20.034 35.301 17.057 1.00 28.09 101 ASP A O 1
ATOM 854 N N . GLY A 1 110 ? 18.845 33.673 18.017 1.00 28.46 102 GLY A N 1
ATOM 855 C CA . GLY A 1 110 ? 18.546 34.430 19.213 1.00 29.05 102 GLY A CA 1
ATOM 856 C C . GLY A 1 110 ? 19.532 34.011 20.290 1.00 28.67 102 GLY A C 1
ATOM 857 O O . GLY A 1 110 ? 19.552 32.834 20.705 1.00 29.16 102 GLY A O 1
ATOM 858 N N . VAL A 1 111 ? 20.366 34.960 20.697 1.00 27.79 103 VAL A N 1
ATOM 859 C CA . VAL A 1 111 ? 21.496 34.717 21.595 1.00 26.42 103 VAL A CA 1
ATOM 860 C C . VAL A 1 111 ? 21.372 35.570 22.862 1.00 27.35 103 VAL A C 1
ATOM 861 O O . VAL A 1 111 ? 21.136 36.770 22.769 1.00 29.38 103 VAL A O 1
ATOM 865 N N . GLN A 1 112 ? 21.557 34.948 24.026 1.00 27.03 104 GLN A N 1
ATOM 866 C CA . GLN A 1 112 ? 21.591 35.641 25.311 1.00 27.02 104 GLN A CA 1
ATOM 867 C C . GLN A 1 112 ? 22.872 35.348 26.063 1.00 29.35 104 GLN A C 1
ATOM 868 O O . GLN A 1 112 ? 23.203 34.192 26.294 1.00 27.87 104 GLN A O 1
ATOM 874 N N . ASP A 1 113 ? 23.622 36.390 26.405 1.00 28.81 105 ASP A N 1
ATOM 875 C CA . ASP A 1 113 ? 24.886 36.205 27.138 1.00 30.55 105 ASP A CA 1
ATOM 876 C C . ASP A 1 113 ? 25.774 35.169 26.433 1.00 30.63 105 ASP A C 1
ATOM 877 O O . ASP A 1 113 ? 26.387 34.318 27.067 1.00 32.13 105 ASP A O 1
ATOM 882 N N . GLY A 1 114 ? 25.800 35.222 25.109 1.00 30.07 106 GLY A N 1
ATOM 883 C CA . GLY A 1 114 ? 26.602 34.296 24.319 1.00 29.81 106 GLY A CA 1
ATOM 884 C C . GLY A 1 114 ? 26.048 32.903 24.090 1.00 29.61 106 GLY A C 1
ATOM 885 O O . GLY A 1 114 ? 26.594 32.167 23.283 1.00 28.90 106 GLY A O 1
ATOM 886 N N . VAL A 1 115 ? 24.972 32.532 24.762 1.00 30.31 107 VAL A N 1
ATOM 887 C CA . VAL A 1 115 ? 24.319 31.249 24.525 1.00 29.57 107 VAL A CA 1
ATOM 888 C C . VAL A 1 115 ? 23.265 31.391 23.432 1.00 30.56 107 VAL A C 1
ATOM 889 O O . VAL A 1 115 ? 22.454 32.307 23.478 1.00 30.19 107 VAL A O 1
ATOM 893 N N . THR A 1 116 ? 23.284 30.486 22.454 1.00 30.71 108 THR A N 1
ATOM 894 C CA . THR A 1 116 ? 22.270 30.464 21.423 1.00 30.33 108 THR A CA 1
ATOM 895 C C . THR A 1 116 ? 21.049 29.827 22.012 1.00 31.18 108 THR A C 1
ATOM 896 O O . THR A 1 116 ? 21.085 28.642 22.354 1.00 30.57 108 THR A O 1
ATOM 900 N N . CYS A 1 117 ? 19.987 30.633 22.138 1.00 30.13 109 CYS A N 1
ATOM 901 C CA . CYS A 1 117 ? 18.739 30.189 22.700 1.00 29.70 109 CYS A CA 1
ATOM 902 C C . CYS A 1 117 ? 17.837 29.561 21.666 1.00 28.24 109 CYS A C 1
ATOM 903 O O . CYS A 1 117 ? 17.137 28.610 21.988 1.00 29.31 109 CYS A O 1
ATOM 906 N N . PHE A 1 118 ? 17.807 30.146 20.476 1.00 26.15 110 PHE A N 1
ATOM 907 C CA . PHE A 1 118 ? 17.026 29.636 19.351 1.00 27.41 110 PHE A CA 1
ATOM 908 C C . PHE A 1 118 ? 17.686 29.943 17.996 1.00 29.03 110 PHE A C 1
ATOM 909 O O . PHE A 1 118 ? 18.464 30.892 17.853 1.00 26.10 110 PHE A O 1
ATOM 917 N N . VAL A 1 119 ? 17.393 29.082 17.028 1.00 28.46 111 VAL A N 1
ATOM 918 C CA . VAL A 1 119 ? 17.816 29.273 15.660 1.00 29.63 111 VAL A CA 1
ATOM 919 C C . VAL A 1 119 ? 16.549 29.139 14.814 1.00 29.79 111 VAL A C 1
ATOM 920 O O . VAL A 1 119 ? 15.744 28.217 15.011 1.00 29.82 111 VAL A O 1
ATOM 924 N N . GLY A 1 120 ? 16.367 30.081 13.912 1.00 27.87 112 GLY A N 1
ATOM 925 C CA . GLY A 1 120 ? 15.191 30.094 13.054 1.00 31.02 112 GLY A CA 1
ATOM 926 C C . GLY A 1 120 ? 15.524 30.359 11.604 1.00 29.87 112 GLY A C 1
ATOM 927 O O . GLY A 1 120 ? 16.526 30.970 11.318 1.00 28.29 112 GLY A O 1
ATOM 928 N N . ALA A 1 121 ? 14.698 29.842 10.705 1.00 29.27 113 ALA A N 1
ATOM 929 C CA . ALA A 1 121 ? 14.778 30.122 9.267 1.00 29.36 113 ALA A CA 1
ATOM 930 C C . ALA A 1 121 ? 13.386 30.529 8.814 1.00 29.00 113 ALA A C 1
ATOM 931 O O . ALA A 1 121 ? 12.393 29.859 9.156 1.00 30.20 113 ALA A O 1
ATOM 933 N N . PHE A 1 122 ? 13.301 31.651 8.099 1.00 31.11 114 PHE A N 1
ATOM 934 C CA . PHE A 1 122 ? 12.027 32.300 7.744 1.00 30.04 114 PHE A CA 1
ATOM 935 C C . PHE A 1 122 ? 12.017 32.657 6.254 1.00 30.02 114 PHE A C 1
ATOM 936 O O . PHE A 1 122 ? 12.900 33.401 5.790 1.00 30.32 114 PHE A O 1
ATOM 944 N N . THR A 1 123 ? 11.048 32.124 5.510 1.00 28.19 115 THR A N 1
ATOM 945 C CA . THR A 1 123 ? 11.009 32.240 4.044 1.00 26.61 115 THR A CA 1
ATOM 946 C C . THR A 1 123 ? 9.783 33.041 3.611 1.00 28.12 115 THR A C 1
ATOM 947 O O . THR A 1 123 ? 8.675 32.761 4.079 1.00 26.71 115 THR A O 1
ATOM 951 N N . CYS A 1 124 ? 10.029 34.070 2.778 1.00 27.80 116 CYS A N 1
ATOM 952 C CA A CYS A 1 124 ? 9.035 34.990 2.248 0.50 28.60 116 CYS A CA 1
ATOM 953 C CA B CYS A 1 124 ? 8.960 34.885 2.233 0.50 30.30 116 CYS A CA 1
ATOM 954 C C . CYS A 1 124 ? 9.076 35.001 0.725 1.00 29.61 116 CYS A C 1
ATOM 955 O O . CYS A 1 124 ? 10.141 34.799 0.145 1.00 29.30 116 CYS A O 1
ATOM 960 N N . VAL A 1 125 ? 7.931 35.259 0.104 1.00 30.19 117 VAL A N 1
ATOM 961 C CA . VAL A 1 125 ? 7.859 35.525 -1.338 1.00 29.83 117 VAL A CA 1
ATOM 962 C C . VAL A 1 125 ? 7.694 37.043 -1.490 1.00 31.96 117 VAL A C 1
ATOM 963 O O . VAL A 1 125 ? 7.738 37.783 -0.489 1.00 31.39 117 VAL A O 1
ATOM 967 N N . PHE A 1 126 ? 7.580 37.519 -2.724 1.00 31.68 118 PHE A N 1
ATOM 968 C CA . PHE A 1 126 ? 7.430 38.943 -2.985 1.00 31.72 118 PHE A CA 1
ATOM 969 C C . PHE A 1 126 ? 6.116 39.206 -3.671 1.00 32.89 118 PHE A C 1
ATOM 970 O O . PHE A 1 126 ? 5.701 38.435 -4.540 1.00 31.18 118 PHE A O 1
ATOM 978 N N . THR A 1 127 ? 5.482 40.319 -3.302 1.00 33.09 119 THR A N 1
ATOM 979 C CA . THR A 1 127 ? 4.265 40.748 -3.959 1.00 34.44 119 THR A CA 1
ATOM 980 C C . THR A 1 127 ? 4.360 42.190 -4.414 1.00 34.11 119 THR A C 1
ATOM 981 O O . THR A 1 127 ? 5.211 42.948 -3.943 1.00 32.62 119 THR A O 1
ATOM 985 N N . ILE A 1 128 ? 3.508 42.519 -5.389 1.00 35.14 120 ILE A N 1
ATOM 986 C CA . ILE A 1 128 ? 3.133 43.885 -5.708 1.00 35.93 120 ILE A CA 1
ATOM 987 C C . ILE A 1 128 ? 2.075 44.205 -4.655 1.00 37.04 120 ILE A C 1
ATOM 988 O O . ILE A 1 128 ? 0.951 43.692 -4.703 1.00 37.23 120 ILE A O 1
ATOM 993 N N . ALA A 1 129 ? 2.454 45.005 -3.667 1.00 38.59 121 ALA A N 1
ATOM 994 C CA . ALA A 1 129 ? 1.713 45.044 -2.403 1.00 40.75 121 ALA A CA 1
ATOM 995 C C . ALA A 1 129 ? 0.276 45.463 -2.612 1.00 46.62 121 ALA A C 1
ATOM 996 O O . ALA A 1 129 ? -0.638 44.797 -2.101 1.00 47.25 121 ALA A O 1
ATOM 998 N N . ASP A 1 130 ? 0.059 46.525 -3.395 1.00 50.35 122 ASP A N 1
ATOM 999 C CA . ASP A 1 130 ? -1.294 47.067 -3.539 1.00 53.93 122 ASP A CA 1
ATOM 1000 C C . ASP A 1 130 ? -2.225 46.164 -4.334 1.00 55.93 122 ASP A C 1
ATOM 1001 O O . ASP A 1 130 ? -3.445 46.325 -4.250 1.00 58.03 122 ASP A O 1
ATOM 1006 N N . GLN A 1 131 ? -1.654 45.208 -5.069 1.00 56.15 123 GLN A N 1
ATOM 1007 C CA . GLN A 1 131 ? -2.431 44.217 -5.818 1.00 56.57 123 GLN A CA 1
ATOM 1008 C C . GLN A 1 131 ? -2.547 42.861 -5.128 1.00 56.24 123 GLN A C 1
ATOM 1009 O O . GLN A 1 131 ? -3.330 42.032 -5.550 1.00 54.56 123 GLN A O 1
ATOM 1015 N N . PHE A 1 132 ? -1.779 42.652 -4.060 1.00 58.19 124 PHE A N 1
ATOM 1016 C CA . PHE A 1 132 ? -1.645 41.338 -3.415 1.00 59.53 124 PHE A CA 1
ATOM 1017 C C . PHE A 1 132 ? -1.421 40.232 -4.449 1.00 56.67 124 PHE A C 1
ATOM 1018 O O . PHE A 1 132 ? -2.036 39.174 -4.367 1.00 56.59 124 PHE A O 1
ATOM 1026 N N . LYS A 1 133 ? -0.518 40.507 -5.400 1.00 52.83 125 LYS A N 1
ATOM 1027 C CA . LYS A 1 133 ? -0.129 39.595 -6.476 1.00 49.87 125 LYS A CA 1
ATOM 1028 C C . LYS A 1 133 ? 1.378 39.299 -6.389 1.00 44.92 125 LYS A C 1
ATOM 1029 O O . LYS A 1 133 ? 2.179 40.217 -6.241 1.00 41.22 125 LYS A O 1
ATOM 1035 N N . SER A 1 134 ? 1.755 38.025 -6.499 1.00 42.11 126 SER A N 1
ATOM 1036 C CA . SER A 1 134 ? 3.151 37.607 -6.474 1.00 43.28 126 SER A CA 1
ATOM 1037 C C . SER A 1 134 ? 3.940 38.212 -7.602 1.00 42.78 126 SER A C 1
ATOM 1038 O O . SER A 1 134 ? 3.420 38.383 -8.691 1.00 41.70 126 SER A O 1
ATOM 1041 N N . GLN A 1 135 ? 5.210 38.491 -7.343 1.00 39.52 127 GLN A N 1
ATOM 1042 C CA . GLN A 1 135 ? 6.139 38.864 -8.386 1.00 38.11 127 GLN A CA 1
ATOM 1043 C C . GLN A 1 135 ? 7.482 38.257 -8.042 1.00 37.32 127 GLN A C 1
ATOM 1044 O O . GLN A 1 135 ? 7.715 37.896 -6.895 1.00 34.86 127 GLN A O 1
ATOM 1050 N N . PRO A 1 136 ? 8.362 38.114 -9.038 1.00 38.43 128 PRO A N 1
ATOM 1051 C CA . PRO A 1 136 ? 9.733 37.737 -8.728 1.00 38.68 128 PRO A CA 1
ATOM 1052 C C . PRO A 1 136 ? 10.397 38.788 -7.874 1.00 37.29 128 PRO A C 1
ATOM 1053 O O . PRO A 1 136 ? 9.937 39.932 -7.852 1.00 38.31 128 PRO A O 1
ATOM 1057 N N . ALA A 1 137 ? 11.450 38.412 -7.159 1.00 37.79 129 ALA A N 1
ATOM 1058 C CA . ALA A 1 137 ? 12.211 39.365 -6.347 1.00 36.81 129 ALA A CA 1
ATOM 1059 C C . ALA A 1 137 ? 12.673 40.502 -7.267 1.00 37.52 129 ALA A C 1
ATOM 1060 O O . ALA A 1 137 ? 13.317 40.225 -8.275 1.00 36.64 129 ALA A O 1
ATOM 1062 N N . PRO A 1 138 ? 12.295 41.767 -6.970 1.00 36.57 130 PRO A N 1
ATOM 1063 C CA . PRO A 1 138 ? 12.740 42.881 -7.811 1.00 36.43 130 PRO A CA 1
ATOM 1064 C C . PRO A 1 138 ? 14.251 43.018 -7.849 1.00 36.79 130 PRO A C 1
ATOM 1065 O O . PRO A 1 138 ? 14.903 42.848 -6.832 1.00 35.20 130 PRO A O 1
ATOM 1069 N N . ASP A 1 139 ? 14.783 43.383 -9.009 1.00 37.54 131 ASP A N 1
ATOM 1070 C CA . ASP A 1 139 ? 16.221 43.556 -9.190 1.00 36.83 131 ASP A CA 1
ATOM 1071 C C . ASP A 1 139 ? 16.820 44.535 -8.195 1.00 35.21 131 ASP A C 1
ATOM 1072 O O . ASP A 1 139 ? 17.924 44.291 -7.744 1.00 35.47 131 ASP A O 1
ATOM 1077 N N . HIS A 1 140 ? 16.143 45.645 -7.880 1.00 35.55 132 HIS A N 1
ATOM 1078 C CA A HIS A 1 140 ? 16.719 46.629 -6.956 0.50 36.02 132 HIS A CA 1
ATOM 1079 C CA B HIS A 1 140 ? 16.739 46.621 -6.952 0.50 36.91 132 HIS A CA 1
ATOM 1080 C C . HIS A 1 140 ? 16.894 46.013 -5.562 1.00 36.36 132 HIS A C 1
ATOM 1081 O O . HIS A 1 140 ? 17.902 46.229 -4.897 1.00 37.98 132 HIS A O 1
ATOM 1094 N N . LEU A 1 141 ? 15.917 45.229 -5.139 1.00 34.30 133 LEU A N 1
ATOM 1095 C CA . LEU A 1 141 ? 16.038 44.552 -3.858 1.00 34.06 133 LEU A CA 1
ATOM 1096 C C . LEU A 1 141 ? 17.115 43.468 -3.908 1.00 32.52 133 LEU A C 1
ATOM 1097 O O . LEU A 1 141 ? 17.881 43.328 -2.973 1.00 32.56 133 LEU A O 1
ATOM 1102 N N . ARG A 1 142 ? 17.186 42.704 -4.992 1.00 31.42 134 ARG A N 1
ATOM 1103 C CA . ARG A 1 142 ? 18.268 41.724 -5.126 1.00 31.09 134 ARG A CA 1
ATOM 1104 C C . ARG A 1 142 ? 19.636 42.389 -4.953 1.00 31.38 134 ARG A C 1
ATOM 1105 O O . ARG A 1 142 ? 20.509 41.845 -4.288 1.00 31.83 134 ARG A O 1
ATOM 1113 N N . ALA A 1 143 ? 19.828 43.585 -5.509 1.00 34.33 135 ALA A N 1
ATOM 1114 C CA . ALA A 1 143 ? 21.116 44.296 -5.378 1.00 32.96 135 ALA A CA 1
ATOM 1115 C C . ALA A 1 143 ? 21.459 44.654 -3.927 1.00 33.96 135 ALA A C 1
ATOM 1116 O O . ALA A 1 143 ? 22.626 44.620 -3.544 1.00 32.17 135 ALA A O 1
ATOM 1118 N N . LEU A 1 144 ? 20.451 44.996 -3.128 1.00 34.17 136 LEU A N 1
ATOM 1119 C CA . LEU A 1 144 ? 20.653 45.300 -1.708 1.00 35.15 136 LEU A CA 1
ATOM 1120 C C . LEU A 1 144 ? 20.881 44.051 -0.859 1.00 33.84 136 LEU A C 1
ATOM 1121 O O . LEU A 1 144 ? 21.556 44.120 0.152 1.00 35.37 136 LEU A O 1
ATOM 1126 N N . ILE A 1 145 ? 20.233 42.946 -1.229 1.00 30.97 137 ILE A N 1
ATOM 1127 C CA . ILE A 1 145 ? 20.192 41.737 -0.406 1.00 28.88 137 ILE A CA 1
ATOM 1128 C C . ILE A 1 145 ? 21.452 40.865 -0.612 1.00 31.13 137 ILE A C 1
ATOM 1129 O O . ILE A 1 145 ? 22.105 40.482 0.357 1.00 31.36 137 ILE A O 1
ATOM 1134 N N . GLU A 1 146 ? 21.826 40.612 -1.862 1.00 29.81 138 GLU A N 1
ATOM 1135 C CA . GLU A 1 146 ? 22.888 39.636 -2.155 1.00 30.87 138 GLU A CA 1
ATOM 1136 C C . GLU A 1 146 ? 24.273 39.885 -1.519 1.00 30.34 138 GLU A C 1
ATOM 1137 O O . GLU A 1 146 ? 24.962 38.933 -1.171 1.00 29.89 138 GLU A O 1
ATOM 1143 N N . PRO A 1 147 ? 24.681 41.148 -1.333 1.00 31.40 139 PRO A N 1
ATOM 1144 C CA . PRO A 1 147 ? 25.954 41.393 -0.638 1.00 31.76 139 PRO A CA 1
ATOM 1145 C C . PRO A 1 147 ? 26.025 40.830 0.798 1.00 32.31 139 PRO A C 1
ATOM 1146 O O . PRO A 1 147 ? 27.113 40.653 1.329 1.00 32.77 139 PRO A O 1
ATOM 1150 N N . HIS A 1 148 ? 24.876 40.542 1.399 1.00 30.09 140 HIS A N 1
ATOM 1151 C CA . HIS A 1 148 ? 24.802 40.066 2.774 1.00 32.08 140 HIS A CA 1
ATOM 1152 C C . HIS A 1 148 ? 24.554 38.579 2.929 1.00 32.04 140 HIS A C 1
ATOM 1153 O O . HIS A 1 148 ? 24.501 38.082 4.067 1.00 29.46 140 HIS A O 1
ATOM 1160 N N . ILE A 1 149 ? 24.397 37.882 1.800 1.00 30.15 141 ILE A N 1
ATOM 1161 C CA . ILE A 1 149 ? 24.265 36.427 1.789 1.00 30.36 141 ILE A CA 1
ATOM 1162 C C . ILE A 1 149 ? 25.685 35.798 1.885 1.00 32.91 141 ILE A C 1
ATOM 1163 O O . ILE A 1 149 ? 26.543 36.040 1.034 1.00 30.39 141 ILE A O 1
ATOM 1168 N N . PRO A 1 150 ? 25.951 35.060 2.983 1.00 35.67 142 PRO A N 1
ATOM 1169 C CA . PRO A 1 150 ? 27.241 34.417 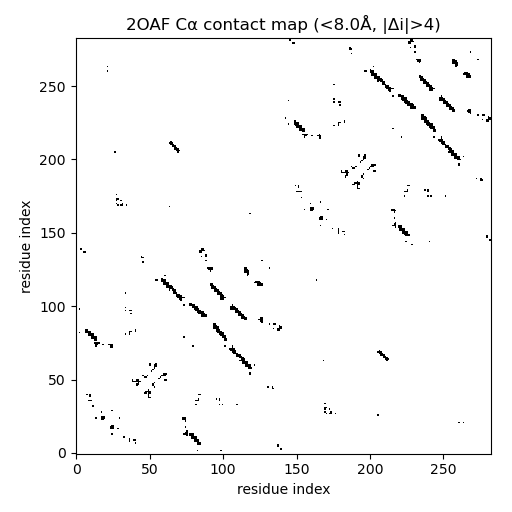3.173 1.00 36.39 142 PRO A CA 1
ATOM 1170 C C . PRO A 1 150 ? 27.488 33.239 2.253 1.00 38.96 142 PRO A C 1
ATOM 1171 O O . PRO A 1 150 ? 26.543 32.629 1.770 1.00 37.64 142 PRO A O 1
ATOM 1175 N N . ALA A 1 151 ? 28.778 32.964 2.021 1.00 45.40 143 ALA A N 1
ATOM 1176 C CA . ALA A 1 151 ? 29.239 31.814 1.273 1.00 50.75 143 ALA A CA 1
ATOM 1177 C C . ALA A 1 151 ? 28.696 30.611 2.034 1.00 54.94 143 ALA A C 1
ATOM 1178 O O . ALA A 1 151 ? 28.232 29.594 1.562 1.00 59.38 143 ALA A O 1
ATOM 1181 N N . LEU B 1 8 ? 6.928 15.290 4.613 1.00 67.29 0 LEU B N 1
ATOM 1182 C CA . LEU B 1 8 ? 7.246 15.566 6.053 1.00 68.14 0 LEU B CA 1
ATOM 1183 C C . LEU B 1 8 ? 5.977 15.632 6.928 1.00 67.00 0 LEU B C 1
ATOM 1184 O O . LEU B 1 8 ? 5.853 14.855 7.886 1.00 66.48 0 LEU B O 1
ATOM 1194 N N . GLN B 1 10 ? 2.142 15.121 7.861 1.00 54.87 2 GLN B N 1
ATOM 1195 C CA . GLN B 1 10 ? 1.086 14.129 7.622 1.00 51.51 2 GLN B CA 1
ATOM 1196 C C . GLN B 1 10 ? -0.311 14.778 7.455 1.00 50.55 2 GLN B C 1
ATOM 1197 O O . GLN B 1 10 ? -0.623 15.757 8.138 1.00 49.55 2 GLN B O 1
ATOM 1203 N N . PRO B 1 11 ? -1.157 14.238 6.553 1.00 51.66 3 PRO B N 1
ATOM 1204 C CA . PRO B 1 11 ? -2.517 14.761 6.324 1.00 49.87 3 PRO B CA 1
ATOM 1205 C C . PRO B 1 11 ? -3.366 14.594 7.570 1.00 46.22 3 PRO B C 1
ATOM 1206 O O . PRO B 1 11 ? -3.133 13.673 8.342 1.00 41.45 3 PRO B O 1
ATOM 1210 N N . ARG B 1 12 ? -4.342 15.474 7.770 1.00 44.36 4 ARG B N 1
ATOM 1211 C CA . ARG B 1 12 ? -5.098 15.460 9.009 1.00 41.45 4 ARG B CA 1
ATOM 1212 C C . ARG B 1 12 ? -6.103 14.339 8.994 1.00 42.52 4 ARG B C 1
ATOM 1213 O O . ARG B 1 12 ? -6.743 14.110 7.986 1.00 42.26 4 ARG B O 1
ATOM 1221 N N . PRO B 1 13 ? -6.213 13.617 10.113 1.00 42.38 5 PRO B N 1
ATOM 1222 C CA . PRO B 1 13 ? -7.181 12.534 10.233 1.00 43.47 5 PRO B CA 1
ATOM 1223 C C . PRO B 1 13 ? -8.585 13.070 10.475 1.00 45.19 5 PRO B C 1
ATOM 1224 O O . PRO B 1 13 ? -8.732 14.202 10.963 1.00 43.20 5 PRO B O 1
ATOM 1228 N N . ASP B 1 14 ? -9.589 12.255 10.144 1.00 45.81 6 ASP B N 1
ATOM 1229 C CA . ASP B 1 14 ? -10.991 12.531 10.463 1.00 48.12 6 ASP B CA 1
ATOM 1230 C C . ASP B 1 14 ? -11.202 12.761 11.948 1.00 47.21 6 ASP B C 1
ATOM 1231 O O . ASP B 1 14 ? -12.121 13.451 12.346 1.00 47.38 6 ASP B O 1
ATOM 1236 N N . SER B 1 15 ? -10.361 12.123 12.757 1.00 47.12 7 SER B N 1
ATOM 1237 C CA . SER B 1 15 ? -10.455 12.145 14.216 1.00 46.70 7 SER B CA 1
ATOM 1238 C C . SER B 1 15 ? -9.903 13.411 14.872 1.00 45.08 7 SER B C 1
ATOM 1239 O O . SER B 1 15 ? -9.968 13.529 16.084 1.00 48.07 7 SER B O 1
ATOM 1242 N N . ALA B 1 16 ? -9.329 14.334 14.107 1.00 40.97 8 ALA B N 1
ATOM 1243 C CA . ALA B 1 16 ? -8.629 15.460 14.717 1.00 38.38 8 ALA B CA 1
ATOM 1244 C C . ALA B 1 16 ? -9.611 16.296 15.523 1.00 36.98 8 ALA B C 1
ATOM 1245 O O . ALA B 1 16 ? -10.753 16.553 15.093 1.00 33.03 8 ALA B O 1
ATOM 1247 N N . PHE B 1 17 ? -9.163 16.684 16.712 1.00 36.58 9 PHE B N 1
ATOM 1248 C CA . PHE B 1 17 ? -9.831 17.679 17.522 1.00 33.82 9 PHE B CA 1
ATOM 1249 C C . PHE B 1 17 ? -9.796 19.003 16.778 1.00 34.39 9 PHE B C 1
ATOM 1250 O O . PHE B 1 17 ? -8.771 19.373 16.199 1.00 34.79 9 PHE B O 1
ATOM 1258 N N . VAL B 1 18 ? -10.895 19.738 16.813 1.00 31.29 10 VAL B N 1
ATOM 1259 C CA . VAL B 1 18 ? -10.949 21.041 16.179 1.00 31.29 10 VAL B CA 1
ATOM 1260 C C . VAL B 1 18 ? -11.161 22.099 17.259 1.00 32.13 10 VAL B C 1
ATOM 1261 O O . VAL B 1 18 ? -12.115 22.003 18.026 1.00 32.22 10 VAL B O 1
ATOM 1265 N N . HIS B 1 19 ? -10.221 23.044 17.364 1.00 31.86 11 HIS B N 1
ATOM 1266 C CA . HIS B 1 19 ? -10.348 24.221 18.225 1.00 31.63 11 HIS B CA 1
ATOM 1267 C C . HIS B 1 19 ? -10.674 25.448 17.374 1.00 31.13 11 HIS B C 1
ATOM 1268 O O . HIS B 1 19 ? -9.953 25.748 16.445 1.00 30.25 11 HIS B O 1
ATOM 1275 N N . ASP B 1 20 ? -11.756 26.158 17.703 1.00 32.84 12 ASP B N 1
ATOM 1276 C CA . ASP B 1 20 ? -12.125 27.380 16.981 1.00 33.75 12 ASP B CA 1
ATOM 1277 C C . ASP B 1 20 ? -11.355 28.548 17.526 1.00 34.01 12 ASP B C 1
ATOM 1278 O O . ASP B 1 20 ? -11.293 28.713 18.737 1.00 33.17 12 ASP B O 1
ATOM 1283 N N . VAL B 1 21 ? -10.779 29.340 16.631 1.00 33.83 13 VAL B N 1
ATOM 1284 C CA . VAL B 1 21 ? -10.100 30.570 16.975 1.00 34.35 13 VAL B CA 1
ATOM 1285 C C . VAL B 1 21 ? -10.825 31.703 16.224 1.00 35.35 13 VAL B C 1
ATOM 1286 O O . VAL B 1 21 ? -11.036 31.620 15.020 1.00 32.32 13 VAL B O 1
ATOM 1290 N N . ARG B 1 22 ? -11.244 32.724 16.961 1.00 35.93 14 ARG B N 1
ATOM 1291 C CA . ARG B 1 22 ? -11.829 33.914 16.404 1.00 39.17 14 ARG B CA 1
ATOM 1292 C C . ARG B 1 22 ? -10.686 34.864 16.006 1.00 38.07 14 ARG B C 1
ATOM 1293 O O . ARG B 1 22 ? -9.899 35.308 16.851 1.00 41.90 14 ARG B O 1
ATOM 1298 N N . VAL B 1 23 ? -10.579 35.178 14.723 1.00 34.34 15 VAL B N 1
ATOM 1299 C CA . VAL B 1 23 ? -9.567 36.131 14.264 1.00 31.89 15 VAL B CA 1
ATOM 1300 C C . VAL B 1 23 ? -10.244 37.471 14.140 1.00 30.79 15 VAL B C 1
ATOM 1301 O O . VAL B 1 23 ? -11.339 37.531 13.629 1.00 32.12 15 VAL B O 1
ATOM 1305 N N . THR B 1 24 ? -9.593 38.550 14.557 1.00 28.09 16 THR B N 1
ATOM 1306 C CA . THR B 1 24 ? -10.238 39.849 14.510 1.00 27.98 16 THR B CA 1
ATOM 1307 C C . THR B 1 24 ? -9.313 40.927 13.985 1.00 28.47 16 THR B C 1
ATOM 1308 O O . THR B 1 24 ? -8.128 40.703 13.735 1.00 26.31 16 THR B O 1
ATOM 1312 N N . TRP B 1 25 ? -9.899 42.091 13.782 1.00 27.70 17 TRP B N 1
ATOM 1313 C CA . TRP B 1 25 ? -9.209 43.278 13.340 1.00 29.45 17 TRP B CA 1
ATOM 1314 C C . TRP B 1 25 ? -7.816 43.428 13.954 1.00 27.84 17 TRP B C 1
ATOM 1315 O O . TRP B 1 25 ? -6.841 43.719 13.277 1.00 29.93 17 TRP B O 1
ATOM 1326 N N . GLY B 1 26 ? -7.746 43.250 15.261 1.00 29.74 18 GLY B N 1
ATOM 1327 C CA . GLY B 1 26 ? -6.519 43.482 16.011 1.00 30.94 18 GLY B CA 1
ATOM 1328 C C . GLY B 1 26 ? -5.401 42.487 15.739 1.00 30.69 18 GLY B C 1
ATOM 1329 O O . GLY B 1 26 ? -4.215 42.744 16.024 1.00 31.08 18 GLY B O 1
ATOM 1330 N N . ASP B 1 27 ? -5.773 41.344 15.180 1.00 28.78 19 ASP B N 1
ATOM 1331 C CA . ASP B 1 27 ? -4.816 40.339 14.770 1.00 28.42 19 ASP B CA 1
ATOM 1332 C C . ASP B 1 27 ? -4.222 40.676 13.390 1.00 28.30 19 ASP B C 1
ATOM 1333 O O . ASP B 1 27 ? -3.253 40.046 12.968 1.00 29.68 19 ASP B O 1
ATOM 1338 N N . CYS B 1 28 ? -4.810 41.628 12.675 1.00 27.12 20 CYS B N 1
ATOM 1339 C CA . CYS B 1 28 ? -4.429 41.903 11.280 1.00 27.01 20 CYS B CA 1
ATOM 1340 C C . CYS B 1 28 ? -3.441 43.016 11.111 1.00 28.81 20 CYS B C 1
ATOM 1341 O O . CYS B 1 28 ? -3.450 43.978 11.863 1.00 30.81 20 CYS B O 1
ATOM 1344 N N . ASP B 1 29 ? -2.619 42.901 10.067 1.00 29.40 21 ASP B N 1
ATOM 1345 C CA . ASP B 1 29 ? -1.646 43.923 9.711 1.00 27.77 21 ASP B CA 1
ATOM 1346 C C . ASP B 1 29 ? -2.181 44.856 8.637 1.00 27.29 21 ASP B C 1
ATOM 1347 O O . ASP B 1 29 ? -3.339 44.739 8.212 1.00 28.53 21 ASP B O 1
ATOM 1352 N N . PRO B 1 30 ? -1.400 45.869 8.258 1.00 26.25 22 PRO B N 1
ATOM 1353 C CA . PRO B 1 30 ? -1.925 46.699 7.194 1.00 28.39 22 PRO B CA 1
ATOM 1354 C C . PRO B 1 30 ? -2.211 46.072 5.816 1.00 28.31 22 PRO B C 1
ATOM 1355 O O . PRO B 1 30 ? -2.818 46.728 4.998 1.00 29.41 22 PRO B O 1
ATOM 1359 N N . ALA B 1 31 ? -1.786 44.839 5.562 1.00 28.63 23 ALA B N 1
ATOM 1360 C CA . ALA B 1 31 ? -2.160 44.118 4.336 1.00 29.67 23 ALA B CA 1
ATOM 1361 C C . ALA B 1 31 ? -3.558 43.507 4.492 1.00 29.70 23 ALA B C 1
ATOM 1362 O O . ALA B 1 31 ? -4.038 42.831 3.609 1.00 29.37 23 ALA B O 1
ATOM 1364 N N . LYS B 1 32 ? -4.178 43.693 5.650 1.00 30.41 24 LYS B N 1
ATOM 1365 C CA . LYS B 1 32 ? -5.570 43.289 5.904 1.00 30.69 24 LYS B CA 1
ATOM 1366 C C . LYS B 1 32 ? -5.748 41.789 6.095 1.00 31.23 24 LYS B C 1
ATOM 1367 O O . LYS B 1 32 ? -6.861 41.276 5.911 1.00 31.62 24 LYS B O 1
ATOM 1373 N N . ILE B 1 33 ? -4.675 41.118 6.515 1.00 29.39 25 ILE B N 1
ATOM 1374 C CA . ILE B 1 33 ? -4.708 39.707 6.854 1.00 30.42 25 ILE B CA 1
ATOM 1375 C C . ILE B 1 33 ? -4.004 39.540 8.201 1.00 30.93 25 ILE B C 1
ATOM 1376 O O . ILE B 1 33 ? -3.293 40.440 8.637 1.00 28.41 25 ILE B O 1
ATOM 1381 N N . ALA B 1 34 ? -4.173 38.391 8.836 1.00 28.83 26 ALA B N 1
ATOM 1382 C CA . ALA B 1 34 ? -3.579 38.122 10.144 1.00 29.39 26 ALA B CA 1
ATOM 1383 C C . ALA B 1 34 ? -2.067 38.229 10.000 1.00 30.13 26 ALA B C 1
ATOM 1384 O O . ALA B 1 34 ? -1.495 37.650 9.064 1.00 28.51 26 ALA B O 1
ATOM 1386 N N . TYR B 1 35 ? -1.418 38.977 10.896 1.00 29.12 27 TYR B N 1
ATOM 1387 C CA . TYR B 1 35 ? 0.035 39.038 10.893 1.00 29.12 27 TYR B CA 1
ATOM 1388 C C . TYR B 1 35 ? 0.631 37.653 11.194 1.00 31.43 27 TYR B C 1
ATOM 1389 O O . TYR B 1 35 ? 0.224 36.943 12.121 1.00 29.92 27 TYR B O 1
ATOM 1398 N N . THR B 1 36 ? 1.649 37.302 10.414 1.00 32.53 28 THR B N 1
ATOM 1399 C CA . THR B 1 36 ? 2.343 36.037 10.549 1.00 31.26 28 THR B CA 1
ATOM 1400 C C . THR B 1 36 ? 2.777 35.804 11.975 1.00 29.75 28 THR B C 1
ATOM 1401 O O . THR B 1 36 ? 2.643 34.700 12.448 1.00 31.73 28 THR B O 1
ATOM 1405 N N . GLY B 1 37 ? 3.247 36.830 12.666 1.00 28.40 29 GLY B N 1
ATOM 1406 C CA . GLY B 1 37 ? 3.671 36.727 14.055 1.00 28.40 29 GLY B CA 1
ATOM 1407 C C . GLY B 1 37 ? 2.646 36.266 15.052 1.00 29.51 29 GLY B C 1
ATOM 1408 O O . GLY B 1 37 ? 3.023 35.785 16.091 1.00 32.05 29 GLY B O 1
ATOM 1409 N N . HIS B 1 38 ? 1.357 36.397 14.728 1.00 29.58 30 HIS B N 1
ATOM 1410 C CA . HIS B 1 38 ? 0.279 35.954 15.619 1.00 31.47 30 HIS B CA 1
ATOM 1411 C C . HIS B 1 38 ? -0.100 34.531 15.333 1.00 30.65 30 HIS B C 1
ATOM 1412 O O . HIS B 1 38 ? -0.752 33.903 16.150 1.00 32.78 30 HIS B O 1
ATOM 1419 N N . LEU B 1 39 ? 0.239 34.014 14.160 1.00 28.61 31 LEU B N 1
ATOM 1420 C CA . LEU B 1 39 ? -0.281 32.685 13.792 1.00 29.37 31 LEU B CA 1
ATOM 1421 C C . LEU B 1 39 ? 0.194 31.570 14.718 1.00 31.92 31 LEU B C 1
ATOM 1422 O O . LEU B 1 39 ? -0.600 30.683 15.083 1.00 33.63 31 LEU B O 1
ATOM 1427 N N . PRO B 1 40 ? 1.469 31.617 15.143 1.00 33.39 32 PRO B N 1
ATOM 1428 C CA . PRO B 1 40 ? 1.938 30.599 16.116 1.00 34.49 32 PRO B CA 1
ATOM 1429 C C . PRO B 1 40 ? 1.111 30.611 17.404 1.00 34.29 32 PRO B C 1
ATOM 1430 O O . PRO B 1 40 ? 0.856 29.576 17.994 1.00 34.14 32 PRO B O 1
ATOM 1434 N N . ARG B 1 41 ? 0.739 31.790 17.855 1.00 35.72 33 ARG B N 1
ATOM 1435 C CA . ARG B 1 41 ? -0.103 31.916 19.037 1.00 37.00 33 ARG B CA 1
ATOM 1436 C C . ARG B 1 41 ? -1.413 31.156 18.890 1.00 34.54 33 ARG B C 1
ATOM 1437 O O . ARG B 1 41 ? -1.874 30.502 19.834 1.00 32.87 33 ARG B O 1
ATOM 1445 N N . PHE B 1 42 ? -2.047 31.293 17.723 1.00 31.68 34 PHE B N 1
ATOM 1446 C CA . PHE B 1 42 ? -3.301 30.582 17.461 1.00 31.33 34 PHE B CA 1
ATOM 1447 C C . PHE B 1 42 ? -3.070 29.078 17.485 1.00 30.39 34 PHE B C 1
ATOM 1448 O O . PHE B 1 42 ? -3.870 28.332 18.040 1.00 31.93 34 PHE B O 1
ATOM 1456 N N . ALA B 1 43 ? -1.993 28.619 16.864 1.00 29.07 35 ALA B N 1
ATOM 1457 C CA . ALA B 1 43 ? -1.709 27.174 16.840 1.00 28.90 35 ALA B CA 1
ATOM 1458 C C . ALA B 1 43 ? -1.452 26.609 18.248 1.00 27.15 35 ALA B C 1
ATOM 1459 O O . ALA B 1 43 ? -1.914 25.516 18.598 1.00 27.99 35 ALA B O 1
ATOM 1461 N N . LEU B 1 44 ? -0.744 27.376 19.057 1.00 28.79 36 LEU B N 1
ATOM 1462 C CA . LEU B 1 44 ? -0.455 26.985 20.430 1.00 30.33 36 LEU B CA 1
ATOM 1463 C C . LEU B 1 44 ? -1.715 26.943 21.286 1.00 29.55 36 LEU B C 1
ATOM 1464 O O . LEU B 1 44 ? -1.895 26.039 22.113 1.00 30.51 36 LEU B O 1
ATOM 1469 N N . GLU B 1 45 ? -2.596 27.909 21.084 1.00 28.68 37 GLU B N 1
ATOM 1470 C CA . GLU B 1 45 ? -3.899 27.924 21.744 1.00 32.13 37 GLU B CA 1
ATOM 1471 C C . GLU B 1 45 ? -4.703 26.634 21.450 1.00 29.68 37 GLU B C 1
ATOM 1472 O O . GLU B 1 45 ? -5.374 26.083 22.321 1.00 28.49 37 GLU B O 1
ATOM 1478 N N . ALA B 1 46 ? -4.593 26.156 20.215 1.00 29.48 38 ALA B N 1
ATOM 1479 C CA . ALA B 1 46 ? -5.208 24.925 19.768 1.00 27.54 38 ALA B CA 1
ATOM 1480 C C . ALA B 1 46 ? -4.661 23.724 20.527 1.00 27.39 38 ALA B C 1
ATOM 1481 O O . ALA B 1 46 ? -5.413 22.800 20.915 1.00 29.88 38 ALA B O 1
ATOM 1483 N N . ILE B 1 47 ? -3.345 23.690 20.694 1.00 28.90 39 ILE B N 1
ATOM 1484 C CA . ILE B 1 47 ? -2.700 22.599 21.415 1.00 28.55 39 ILE B CA 1
ATOM 1485 C C . ILE B 1 47 ? -3.098 22.656 22.897 1.00 30.22 39 ILE B C 1
ATOM 1486 O O . ILE B 1 47 ? -3.401 21.640 23.507 1.00 31.32 39 ILE B O 1
ATOM 1491 N N . ASP B 1 48 ? -3.087 23.843 23.473 1.00 29.54 40 ASP B N 1
ATOM 1492 C CA . ASP B 1 48 ? -3.576 24.041 24.837 1.00 30.44 40 ASP B CA 1
ATOM 1493 C C . ASP B 1 48 ? -5.014 23.514 24.985 1.00 29.56 40 ASP B C 1
ATOM 1494 O O . ASP B 1 48 ? -5.335 22.867 25.989 1.00 29.14 40 ASP B O 1
ATOM 1499 N N . ALA B 1 49 ? -5.868 23.777 23.986 1.00 29.37 41 ALA B N 1
ATOM 1500 C CA . ALA B 1 49 ? -7.252 23.285 23.991 1.00 30.05 41 ALA B CA 1
ATOM 1501 C C . ALA B 1 49 ? -7.329 21.756 23.860 1.00 29.67 41 ALA B C 1
ATOM 1502 O O . ALA B 1 49 ? -8.257 21.124 24.363 1.00 28.32 41 ALA B O 1
ATOM 1504 N N . TRP B 1 50 ? -6.365 21.171 23.157 1.00 29.05 42 TRP B N 1
ATOM 1505 C CA . TRP B 1 50 ? -6.293 19.699 23.031 1.00 30.48 42 TRP B CA 1
ATOM 1506 C C . TRP B 1 50 ? -6.067 19.106 24.416 1.00 28.61 42 TRP B C 1
ATOM 1507 O O . TRP B 1 50 ? -6.736 18.187 24.828 1.00 28.21 42 TRP B O 1
ATOM 1518 N N . TRP B 1 51 ? -5.123 19.669 25.147 1.00 30.33 43 TRP B N 1
ATOM 1519 C CA . TRP B 1 51 ? -4.871 19.216 26.512 1.00 31.56 43 TRP B CA 1
ATOM 1520 C C . TRP B 1 51 ? -6.092 19.371 27.398 1.00 32.08 43 TRP B C 1
ATOM 1521 O O . TRP B 1 51 ? -6.369 18.514 28.205 1.00 33.14 43 TRP B O 1
ATOM 1532 N N . SER B 1 52 ? -6.801 20.483 27.284 1.00 33.04 44 SER B N 1
ATOM 1533 C CA . SER B 1 52 ? -8.037 20.656 28.053 1.00 33.22 44 SER B CA 1
ATOM 1534 C C . SER B 1 52 ? -9.047 19.560 27.738 1.00 34.82 44 SER B C 1
ATOM 1535 O O . SER B 1 52 ? -9.698 19.052 28.614 1.00 36.01 44 SER B O 1
ATOM 1538 N N . GLU B 1 53 ? -9.170 19.221 26.465 1.00 32.69 45 GLU B N 1
ATOM 1539 C CA . GLU B 1 53 ? -10.147 18.254 26.031 1.00 34.06 45 GLU B CA 1
ATOM 1540 C C . GLU B 1 53 ? -9.824 16.843 26.540 1.00 34.16 45 GLU B C 1
ATOM 1541 O O . GLU B 1 53 ? -10.712 16.130 26.996 1.00 34.09 45 GLU B O 1
ATOM 1547 N N . TYR B 1 54 ? -8.563 16.432 26.434 1.00 34.29 46 TYR B N 1
ATOM 1548 C CA . TYR B 1 54 ? -8.191 15.031 26.711 1.00 33.89 46 TYR B CA 1
ATOM 1549 C C . TYR B 1 54 ? -7.504 14.788 28.043 1.00 33.27 46 TYR B C 1
ATOM 1550 O O . TYR B 1 54 ? -7.513 13.661 28.525 1.00 36.32 46 TYR B O 1
ATOM 1559 N N . HIS B 1 55 ? -6.922 15.820 28.645 1.00 32.25 47 HIS B N 1
ATOM 1560 C CA . HIS B 1 55 ? -6.314 15.686 29.962 1.00 33.12 47 HIS B CA 1
ATOM 1561 C C . HIS B 1 55 ? -7.164 16.336 31.050 1.00 33.39 47 HIS B C 1
ATOM 1562 O O . HIS B 1 55 ? -7.400 15.726 32.075 1.00 35.13 47 HIS B O 1
ATOM 1569 N N . GLY B 1 56 ? -7.621 17.565 30.836 1.00 32.74 48 GLY B N 1
ATOM 1570 C CA . GLY B 1 56 ? -8.560 18.186 31.758 1.00 33.15 48 GLY B CA 1
ATOM 1571 C C . GLY B 1 56 ? -8.603 19.689 31.609 1.00 33.85 48 GLY B C 1
ATOM 1572 O O . GLY B 1 56 ? -7.664 20.280 31.105 1.00 33.86 48 GLY B O 1
ATOM 1573 N N . PRO B 1 57 ? -9.680 20.319 32.079 1.00 35.34 49 PRO B N 1
ATOM 1574 C CA . PRO B 1 57 ? -9.861 21.750 31.922 1.00 35.89 49 PRO B CA 1
ATOM 1575 C C . PRO B 1 57 ? -8.702 22.561 32.454 1.00 35.19 49 PRO B C 1
ATOM 1576 O O . PRO B 1 57 ? -8.110 22.213 33.464 1.00 33.38 49 PRO B O 1
ATOM 1580 N N . GLY B 1 58 ? -8.380 23.643 31.753 1.00 35.73 50 GLY B N 1
ATOM 1581 C CA . GLY B 1 58 ? -7.232 24.502 32.123 1.00 35.30 50 GLY B CA 1
ATOM 1582 C C . GLY B 1 58 ? -5.946 24.214 31.353 1.00 33.97 50 GLY B C 1
ATOM 1583 O O . GLY B 1 58 ? -4.890 24.789 31.649 1.00 32.94 50 GLY B O 1
ATOM 1584 N N . GLY B 1 59 ? -6.000 23.302 30.388 1.00 32.27 51 GLY B N 1
ATOM 1585 C CA . GLY B 1 59 ? -4.891 23.136 29.463 1.00 30.21 51 GLY B CA 1
ATOM 1586 C C . GLY B 1 59 ? -3.511 22.999 30.110 1.00 31.07 51 GLY B C 1
ATOM 1587 O O . GLY B 1 59 ? -3.337 22.259 31.083 1.00 30.35 51 GLY B O 1
ATOM 1588 N N . TRP B 1 60 ? -2.522 23.710 29.561 1.00 29.02 52 TRP B N 1
ATOM 1589 C CA . TRP B 1 60 ? -1.172 23.711 30.104 1.00 30.29 52 TRP B CA 1
ATOM 1590 C C . TRP B 1 60 ? -1.095 24.242 31.545 1.00 31.39 52 TRP B C 1
ATOM 1591 O O . TRP B 1 60 ? -0.262 23.797 32.327 1.00 31.61 52 TRP B O 1
ATOM 1602 N N . TYR B 1 61 ? -1.951 25.202 31.884 1.00 30.51 53 TYR B N 1
ATOM 1603 C CA . TYR B 1 61 ? -1.952 25.802 33.237 1.00 30.94 53 TYR B CA 1
ATOM 1604 C C . TYR B 1 61 ? -2.250 24.728 34.270 1.00 31.11 53 TYR B C 1
ATOM 1605 O O . TYR B 1 61 ? -1.522 24.586 35.245 1.00 30.50 53 TYR B O 1
ATOM 1614 N N . HIS B 1 62 ? -3.315 23.968 34.027 1.00 31.33 54 HIS B N 1
ATOM 1615 C CA . HIS B 1 62 ? -3.676 22.805 34.845 1.00 30.73 54 HIS B CA 1
ATOM 1616 C C . HIS B 1 62 ? -2.563 21.745 34.820 1.00 32.65 54 HIS B C 1
ATOM 1617 O O . HIS B 1 62 ? -2.111 21.307 35.870 1.00 32.60 54 HIS B O 1
ATOM 1624 N N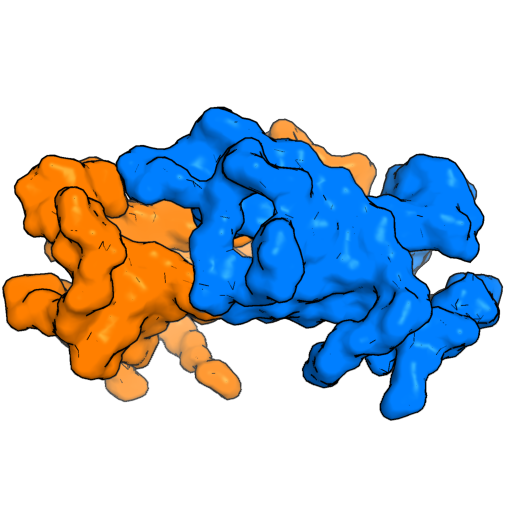 . LEU B 1 63 ? -2.098 21.369 33.621 1.00 32.47 55 LEU B N 1
ATOM 1625 C CA . LEU B 1 63 ? -1.019 20.372 33.471 1.00 33.26 55 LEU B CA 1
ATOM 1626 C C . LEU B 1 63 ? 0.225 20.703 34.293 1.00 33.93 55 LEU B C 1
ATOM 1627 O O . LEU B 1 63 ? 0.749 19.866 35.045 1.00 34.42 55 LEU B O 1
ATOM 1632 N N . GLU B 1 64 ? 0.700 21.931 34.149 1.00 32.87 56 GLU B N 1
ATOM 1633 C CA . GLU B 1 64 ? 1.904 22.354 34.823 1.00 35.05 56 GLU B CA 1
ATOM 1634 C C . GLU B 1 64 ? 1.697 22.629 36.330 1.00 33.98 56 GLU B C 1
ATOM 1635 O O . GLU B 1 64 ? 2.466 22.155 37.170 1.00 33.75 56 GLU B O 1
ATOM 1641 N N . LEU B 1 65 ? 0.685 23.405 36.680 1.00 32.62 57 LEU B N 1
ATOM 1642 C CA . LEU B 1 65 ? 0.568 23.869 38.048 1.00 33.48 57 LEU B CA 1
ATOM 1643 C C . LEU B 1 65 ? 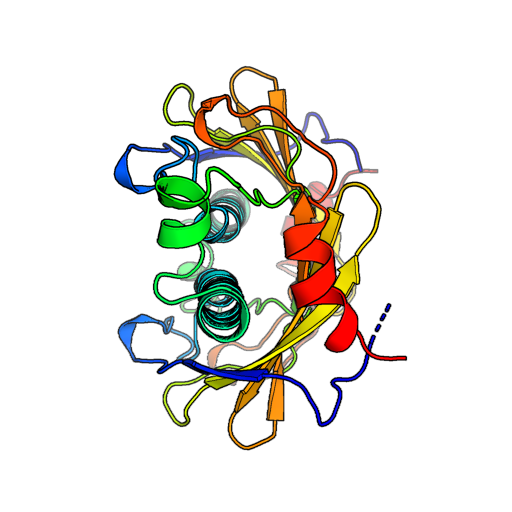-0.148 22.883 38.954 1.00 33.88 57 LEU B C 1
ATOM 1644 O O . LEU B 1 65 ? 0.097 22.895 40.143 1.00 33.08 57 LEU B O 1
ATOM 1649 N N . ASP B 1 66 ? -1.014 22.023 38.411 1.00 31.75 58 ASP B N 1
ATOM 1650 C CA . ASP B 1 66 ? -1.713 21.029 39.224 1.00 33.47 58 ASP B CA 1
ATOM 1651 C C . ASP B 1 66 ? -1.076 19.642 39.131 1.00 33.80 58 ASP B C 1
ATOM 1652 O O . ASP B 1 66 ? -1.001 18.952 40.124 1.00 35.97 58 ASP B O 1
ATOM 1657 N N . THR B 1 67 ? -0.666 19.240 37.932 1.00 34.67 59 THR B N 1
ATOM 1658 C CA . THR B 1 67 ? -0.166 17.887 37.627 1.00 35.73 59 THR B CA 1
ATOM 1659 C C . THR B 1 67 ? 1.371 17.858 37.700 1.00 34.22 59 THR B C 1
ATOM 1660 O O . THR B 1 67 ? 1.976 16.801 37.682 1.00 32.73 59 THR B O 1
ATOM 1664 N N . ASN B 1 68 ? 1.990 19.034 37.782 1.00 31.52 60 ASN B N 1
ATOM 1665 C CA . ASN B 1 68 ? 3.441 19.172 37.838 1.00 31.89 60 ASN B CA 1
ATOM 1666 C C . ASN B 1 68 ? 4.180 18.653 36.608 1.00 33.47 60 ASN B C 1
ATOM 1667 O O . ASN B 1 68 ? 5.328 18.210 36.703 1.00 32.08 60 ASN B O 1
ATOM 1672 N N . VAL B 1 69 ? 3.527 18.736 35.451 1.00 33.38 61 VAL B N 1
ATOM 1673 C CA . VAL B 1 69 ? 4.129 18.316 34.202 1.00 31.39 61 VAL B CA 1
ATOM 1674 C C . VAL B 1 69 ? 4.190 19.516 33.271 1.00 32.61 61 VAL B C 1
ATOM 1675 O O . VAL B 1 69 ? 3.165 20.123 32.968 1.00 31.78 61 VAL B O 1
ATOM 1679 N N . GLY B 1 70 ? 5.401 19.880 32.858 1.00 31.29 62 GLY B N 1
ATOM 1680 C CA . GLY B 1 70 ? 5.581 20.914 31.868 1.00 30.18 62 GLY B CA 1
ATOM 1681 C C . GLY B 1 70 ? 5.838 20.288 30.523 1.00 30.71 62 GLY B C 1
ATOM 1682 O O . GLY B 1 70 ? 6.299 19.142 30.438 1.00 29.94 62 GLY B O 1
ATOM 1683 N N . THR B 1 71 ? 5.508 21.013 29.463 1.00 32.31 63 THR B N 1
ATOM 1684 C CA . THR B 1 71 ? 5.760 20.531 28.103 1.00 33.03 63 THR B CA 1
ATOM 1685 C C . THR B 1 71 ? 6.365 21.674 27.286 1.00 34.45 63 THR B C 1
ATOM 1686 O O . THR B 1 71 ? 5.781 22.135 26.336 1.00 34.03 63 THR B O 1
ATOM 1690 N N . PRO B 1 72 ? 7.574 22.106 27.657 1.00 34.18 64 PRO B N 1
ATOM 1691 C CA . PRO B 1 72 ? 8.218 23.193 26.906 1.00 33.67 64 PRO B CA 1
ATOM 1692 C C . PRO B 1 72 ? 8.493 22.824 25.435 1.00 32.26 64 PRO B C 1
ATOM 1693 O O . PRO B 1 72 ? 8.767 21.673 25.126 1.00 29.52 64 PRO B O 1
ATOM 1697 N N . PHE B 1 73 ? 8.430 23.813 24.552 1.00 29.21 65 PHE B N 1
ATOM 1698 C CA . PHE B 1 73 ? 8.692 23.580 23.133 1.00 30.45 65 PHE B CA 1
ATOM 1699 C C . PHE B 1 73 ? 10.159 23.515 22.807 1.00 28.70 65 PHE B C 1
ATOM 1700 O O . PHE B 1 73 ? 10.973 24.270 23.344 1.00 27.58 65 PHE B O 1
ATOM 1708 N N . VAL B 1 74 ? 10.501 22.600 21.912 1.00 27.47 66 VAL B N 1
ATOM 1709 C CA . VAL B 1 74 ? 11.879 22.491 21.417 1.00 26.60 66 VAL B CA 1
ATOM 1710 C C . VAL B 1 74 ? 11.964 22.737 19.903 1.00 26.91 66 VAL B C 1
ATOM 1711 O O . VAL B 1 74 ? 13.035 23.039 19.394 1.00 26.67 66 VAL B O 1
ATOM 1715 N N . ARG B 1 75 ? 10.840 22.637 19.201 1.00 27.77 67 ARG B N 1
ATOM 1716 C CA . ARG B 1 75 ? 10.791 22.958 17.780 1.00 28.15 67 ARG B CA 1
ATOM 1717 C C . ARG B 1 75 ? 9.390 23.320 17.325 1.00 28.32 67 ARG B C 1
ATOM 1718 O O . ARG B 1 75 ? 8.382 22.810 17.844 1.00 26.60 67 ARG B O 1
ATOM 1726 N N . LEU B 1 76 ? 9.329 24.230 16.364 1.00 27.47 68 LEU B N 1
ATOM 1727 C CA . LEU B 1 76 ? 8.081 24.460 15.625 1.00 31.68 68 LEU B CA 1
ATOM 1728 C C . LEU B 1 76 ? 8.373 24.752 14.142 1.00 31.57 68 LEU B C 1
ATOM 1729 O O . LEU B 1 76 ? 9.422 25.328 13.787 1.00 29.76 68 LEU B O 1
ATOM 1734 N N . GLU B 1 77 ? 7.469 24.313 13.284 1.00 28.94 69 GLU B N 1
ATOM 1735 C CA . GLU B 1 77 ? 7.567 24.653 11.866 1.00 28.09 69 GLU B CA 1
ATOM 1736 C C . GLU B 1 77 ? 6.178 24.841 11.330 1.00 27.74 69 GLU B C 1
ATOM 1737 O O . GLU B 1 77 ? 5.228 24.122 11.749 1.00 27.86 69 GLU B O 1
ATOM 1751 N N . ASP B 1 79 ? 4.009 26.085 7.583 1.00 27.85 71 ASP B N 1
ATOM 1752 C CA . ASP B 1 79 ? 3.885 26.517 6.211 1.00 25.80 71 ASP B CA 1
ATOM 1753 C C . ASP B 1 79 ? 2.619 27.312 6.093 1.00 27.13 71 ASP B C 1
ATOM 1754 O O . ASP B 1 79 ? 1.582 26.864 6.581 1.00 27.84 71 ASP B O 1
ATOM 1759 N N . PHE B 1 80 ? 2.704 28.489 5.477 1.00 26.83 72 PHE B N 1
ATOM 1760 C CA . PHE B 1 80 ? 1.560 29.405 5.318 1.00 26.82 72 PHE B CA 1
ATOM 1761 C C . PHE B 1 80 ? 1.107 29.363 3.841 1.00 28.59 72 PHE B C 1
ATOM 1762 O O . PHE B 1 80 ? 1.860 29.759 2.952 1.00 26.73 72 PHE B O 1
ATOM 1770 N N . LYS B 1 81 ? -0.112 28.877 3.596 1.00 27.96 73 LYS B N 1
ATOM 1771 C CA . LYS B 1 81 ? -0.576 28.564 2.236 1.00 28.94 73 LYS B CA 1
ATOM 1772 C C . LYS B 1 81 ? -1.586 29.566 1.748 1.00 28.68 73 LYS B C 1
ATOM 1773 O O . LYS B 1 81 ? -1.724 29.770 0.554 1.00 27.07 73 LYS B O 1
ATOM 1779 N N . SER B 1 82 ? -2.335 30.156 2.669 1.00 27.43 74 SER B N 1
ATOM 1780 C CA . SER B 1 82 ? -3.385 31.066 2.315 1.00 29.38 74 SER B CA 1
ATOM 1781 C C . SER B 1 82 ? -3.594 32.015 3.513 1.00 30.58 74 SER B C 1
ATOM 1782 O O . SER B 1 82 ? -3.384 31.630 4.653 1.00 29.61 74 SER B O 1
ATOM 1785 N N . PRO B 1 83 ? -3.975 33.266 3.252 1.00 31.82 75 PRO B N 1
ATOM 1786 C CA . PRO B 1 83 ? -4.138 34.224 4.335 1.00 33.36 75 PRO B CA 1
ATOM 1787 C C . PRO B 1 83 ? -5.272 33.920 5.297 1.00 31.19 75 PRO B C 1
ATOM 1788 O O . PRO B 1 83 ? -6.324 33.406 4.903 1.00 31.24 75 PRO B O 1
ATOM 1792 N N . VAL B 1 84 ? -5.064 34.283 6.548 1.00 30.51 76 VAL B N 1
ATOM 1793 C CA . VAL B 1 84 ? -6.067 34.134 7.580 1.00 30.74 76 VAL B CA 1
ATOM 1794 C C . VAL B 1 84 ? -6.739 35.514 7.779 1.00 30.32 76 VAL B C 1
ATOM 1795 O O . VAL B 1 84 ? -6.062 36.539 7.868 1.00 30.03 76 VAL B O 1
ATOM 1799 N N . THR B 1 85 ? -8.066 35.552 7.784 1.00 29.84 77 THR B N 1
ATOM 1800 C CA . THR B 1 85 ? -8.793 36.835 7.979 1.00 28.20 77 THR B CA 1
ATOM 1801 C C . THR B 1 85 ? -9.918 36.705 8.989 1.00 28.08 77 THR B C 1
ATOM 1802 O O . THR B 1 85 ? -10.313 35.611 9.377 1.00 29.83 77 THR B O 1
ATOM 1806 N N . PRO B 1 86 ? -10.466 37.829 9.435 1.00 30.45 78 PRO B N 1
ATOM 1807 C CA . PRO B 1 86 ? -11.662 37.764 10.267 1.00 31.31 78 PRO B CA 1
ATOM 1808 C C . PRO B 1 86 ? -12.970 37.371 9.590 1.00 31.82 78 PRO B C 1
ATOM 1809 O O . PRO B 1 86 ? -13.993 37.358 10.275 1.00 30.65 78 PRO B O 1
ATOM 1813 N N . ARG B 1 87 ? -12.955 37.055 8.291 1.00 31.97 79 ARG B N 1
ATOM 1814 C CA . ARG B 1 87 ? -14.191 36.707 7.589 1.00 33.17 79 ARG B CA 1
ATOM 1815 C C . ARG B 1 87 ? -14.762 35.371 8.038 1.00 34.09 79 ARG B C 1
ATOM 1816 O O . ARG B 1 87 ? -15.926 35.122 7.823 1.00 32.27 79 ARG B O 1
ATOM 1824 N N . HIS B 1 88 ? -13.946 34.491 8.626 1.00 33.70 80 HIS B N 1
ATOM 1825 C CA . HIS B 1 88 ? -14.432 33.177 9.097 1.00 32.92 80 HIS B CA 1
ATOM 1826 C C . HIS B 1 88 ? -13.728 32.786 10.366 1.00 33.06 80 HIS B C 1
ATOM 1827 O O . HIS B 1 88 ? -12.676 33.304 10.662 1.00 33.68 80 HIS B O 1
ATOM 1834 N N . ILE B 1 89 ? -14.329 31.876 11.113 1.00 32.30 81 ILE B N 1
ATOM 1835 C CA . ILE B 1 89 ? -13.661 31.211 12.226 1.00 34.51 81 ILE B CA 1
ATOM 1836 C C . ILE B 1 89 ? -12.435 30.484 11.668 1.00 32.26 81 ILE B C 1
ATOM 1837 O O . ILE B 1 89 ? -12.490 29.909 10.586 1.00 32.07 81 ILE B O 1
ATOM 1842 N N . LEU B 1 90 ? -11.340 30.528 12.397 1.00 30.83 82 LEU B N 1
ATOM 1843 C CA . LEU B 1 90 ? -10.155 29.697 12.090 1.00 31.02 82 LEU B CA 1
ATOM 1844 C C . LEU B 1 90 ? -10.342 28.378 12.817 1.00 31.21 82 LEU B C 1
ATOM 1845 O O . LEU B 1 90 ? -10.281 28.334 14.043 1.00 30.78 82 LEU B O 1
ATOM 1850 N N . LYS B 1 91 ? -10.563 27.313 12.067 1.00 30.27 83 LYS B N 1
ATOM 1851 C CA . LYS B 1 91 ? -10.717 25.991 12.647 1.00 29.57 83 LYS B CA 1
ATOM 1852 C C . LYS B 1 91 ? -9.367 25.306 12.690 1.00 29.92 83 LYS B C 1
ATOM 1853 O O . LYS B 1 91 ? -8.770 24.970 11.638 1.00 29.93 83 LYS B O 1
ATOM 1859 N N . CYS B 1 92 ? -8.869 25.095 13.900 1.00 28.58 84 CYS B N 1
ATOM 1860 C CA . CYS B 1 92 ? -7.563 24.502 14.086 1.00 27.71 84 CYS B CA 1
ATOM 1861 C C . CYS B 1 92 ? -7.718 23.030 14.371 1.00 29.37 84 CYS B C 1
ATOM 1862 O O . CYS B 1 92 ? -8.035 22.629 15.471 1.00 28.54 84 CYS B O 1
ATOM 1865 N N . HIS B 1 93 ? -7.471 22.224 13.346 1.00 30.78 85 HIS B N 1
ATOM 1866 C CA . HIS B 1 93 ? -7.536 20.760 13.445 1.00 29.00 85 HIS B CA 1
ATOM 1867 C C . HIS B 1 93 ? -6.225 20.294 14.067 1.00 30.25 85 HIS B C 1
ATOM 1868 O O . HIS B 1 93 ? -5.145 20.512 13.498 1.00 29.30 85 HIS B O 1
ATOM 1875 N N . THR B 1 94 ? -6.310 19.643 15.220 1.00 29.12 86 THR B N 1
ATOM 1876 C CA . THR B 1 94 ? -5.148 19.455 16.082 1.00 30.19 86 THR B CA 1
ATOM 1877 C C . THR B 1 94 ? -5.052 18.008 16.521 1.00 30.61 86 THR B C 1
ATOM 1878 O O . THR B 1 94 ? -6.043 17.412 16.975 1.00 28.00 86 THR B O 1
ATOM 1882 N N . TRP B 1 95 ? -3.864 17.435 16.403 1.00 28.58 87 TRP B N 1
ATOM 1883 C CA . TRP B 1 95 ? -3.673 16.072 16.864 1.00 29.03 87 TRP B CA 1
ATOM 1884 C C . TRP B 1 95 ? -2.206 15.757 17.098 1.00 28.51 87 TRP B C 1
ATOM 1885 O O . TRP B 1 95 ? -1.347 16.385 16.500 1.00 29.59 87 TRP B O 1
ATOM 1896 N N . PRO B 1 96 ? -1.931 14.750 17.947 1.00 28.93 88 PRO B N 1
ATOM 1897 C CA . PRO B 1 96 ? -0.567 14.274 18.127 1.00 28.47 88 PRO B CA 1
ATOM 1898 C C . PRO B 1 96 ? -0.192 13.334 17.005 1.00 30.07 88 PRO B C 1
ATOM 1899 O O . PRO B 1 96 ? -0.886 12.343 16.763 1.00 30.44 88 PRO B O 1
ATOM 1903 N N . THR B 1 97 ? 0.912 13.640 16.345 1.00 27.37 89 THR B N 1
ATOM 1904 C CA . THR B 1 97 ? 1.383 12.861 15.232 1.00 28.92 89 THR B CA 1
ATOM 1905 C C . THR B 1 97 ? 2.401 11.808 15.689 1.00 30.69 89 THR B C 1
ATOM 1906 O O . THR B 1 97 ? 2.595 10.787 15.025 1.00 29.51 89 THR B O 1
ATOM 1910 N N . ARG B 1 98 ? 3.007 12.037 16.853 1.00 30.43 90 ARG B N 1
ATOM 1911 C CA . ARG B 1 98 ? 4.075 11.207 17.331 1.00 30.62 90 ARG B CA 1
ATOM 1912 C C . ARG B 1 98 ? 4.326 11.409 18.821 1.00 29.35 90 ARG B C 1
ATOM 1913 O O . ARG B 1 98 ? 4.265 12.529 19.304 1.00 27.46 90 ARG B O 1
ATOM 1921 N N . LEU B 1 99 ? 4.637 10.328 19.534 1.00 28.73 91 LEU B N 1
ATOM 1922 C CA . LEU B 1 99 ? 5.085 10.413 20.920 1.00 29.53 91 LEU B CA 1
ATOM 1923 C C . LEU B 1 99 ? 6.249 9.457 21.080 1.00 30.26 91 LEU B C 1
ATOM 1924 O O . LEU B 1 99 ? 6.084 8.276 20.908 1.00 32.01 91 LEU B O 1
ATOM 1929 N N . GLY B 1 100 ? 7.441 9.968 21.355 1.00 30.19 92 GLY B N 1
ATOM 1930 C CA . GLY B 1 100 ? 8.565 9.113 21.635 1.00 31.98 92 GLY B CA 1
ATOM 1931 C C . GLY B 1 100 ? 8.685 8.939 23.127 1.00 33.18 92 GLY B C 1
ATOM 1932 O O . GLY B 1 100 ? 7.727 9.126 23.862 1.00 34.93 92 GLY B O 1
ATOM 1933 N N . THR B 1 101 ? 9.876 8.581 23.567 1.00 34.71 93 THR B N 1
ATOM 1934 C CA . THR B 1 101 ? 10.153 8.409 24.982 1.00 35.71 93 THR B CA 1
ATOM 1935 C C . THR B 1 101 ? 10.239 9.767 25.646 1.00 36.19 93 THR B C 1
ATOM 1936 O O . THR B 1 101 ? 9.791 9.934 26.773 1.00 37.10 93 THR B O 1
ATOM 1940 N N . LYS B 1 102 ? 10.835 10.728 24.945 1.00 36.98 94 LYS B N 1
ATOM 1941 C CA . LYS B 1 102 ? 11.076 12.056 25.522 1.00 39.09 94 LYS B CA 1
ATOM 1942 C C . LYS B 1 102 ? 10.209 13.198 24.962 1.00 35.61 94 LYS B C 1
ATOM 1943 O O . LYS B 1 102 ? 9.966 14.154 25.678 1.00 33.71 94 LYS B O 1
ATOM 1949 N N . SER B 1 103 ? 9.742 13.112 23.715 1.00 33.31 95 SER B N 1
ATOM 1950 C CA . SER B 1 103 ? 9.039 14.236 23.107 1.00 33.57 95 SER B CA 1
ATOM 1951 C C . SER B 1 103 ? 7.719 13.831 22.472 1.00 32.52 95 SER B C 1
ATOM 1952 O O . SER B 1 103 ? 7.528 12.685 22.137 1.00 29.25 95 SER B O 1
ATOM 1955 N N . ILE B 1 104 ? 6.849 14.836 22.286 1.00 28.30 96 ILE B N 1
ATOM 1956 C CA . ILE B 1 104 ? 5.588 14.691 21.580 1.00 28.36 96 ILE B CA 1
ATOM 1957 C C . ILE B 1 104 ? 5.546 15.719 20.455 1.00 28.17 96 ILE B C 1
ATOM 1958 O O . ILE B 1 104 ? 6.044 16.819 20.625 1.00 29.01 96 ILE B O 1
ATOM 1963 N N . THR B 1 105 ? 4.979 15.364 19.308 1.00 29.95 97 THR B N 1
ATOM 1964 C CA . THR B 1 105 ? 4.787 16.324 18.233 1.00 28.52 97 THR B CA 1
ATOM 1965 C C . THR B 1 105 ? 3.315 16.404 17.910 1.00 29.14 97 THR B C 1
ATOM 1966 O O . THR B 1 105 ? 2.652 15.385 17.659 1.00 28.91 97 THR B O 1
ATOM 1970 N N . PHE B 1 106 ? 2.821 17.639 17.935 1.00 27.38 98 PHE B N 1
ATOM 1971 C CA . PHE B 1 106 ? 1.465 17.972 17.560 1.00 29.26 98 PHE B CA 1
ATOM 1972 C C . PHE B 1 106 ? 1.486 18.587 16.192 1.00 29.39 98 PHE B C 1
ATOM 1973 O O . PHE B 1 106 ? 2.330 19.458 15.919 1.00 29.33 98 PHE B O 1
ATOM 1981 N N . ARG B 1 107 ? 0.520 18.168 15.374 1.00 28.28 99 ARG B N 1
ATOM 1982 C CA . ARG B 1 107 ? 0.154 18.845 14.148 1.00 28.16 99 ARG B CA 1
ATOM 1983 C C . ARG B 1 107 ? -1.041 19.747 14.391 1.00 28.75 99 ARG B C 1
ATOM 1984 O O . ARG B 1 107 ? -1.948 19.392 15.155 1.00 25.90 99 ARG B O 1
ATOM 1992 N N . VAL B 1 108 ? -1.028 20.913 13.755 1.00 27.75 100 VAL B N 1
ATOM 1993 C CA . VAL B 1 108 ? -2.185 21.795 13.699 1.00 28.62 100 VAL B CA 1
ATOM 1994 C C . VAL B 1 108 ? -2.338 22.293 12.256 1.00 29.46 100 VAL B C 1
ATOM 1995 O O . VAL B 1 108 ? -1.372 22.818 11.681 1.00 30.34 100 VAL B O 1
ATOM 1999 N N . ASP B 1 109 ? -3.532 22.113 11.677 1.00 29.06 101 ASP B N 1
ATOM 2000 C CA . ASP B 1 109 ? -3.878 22.700 10.388 1.00 28.52 101 ASP B CA 1
ATOM 2001 C C . ASP B 1 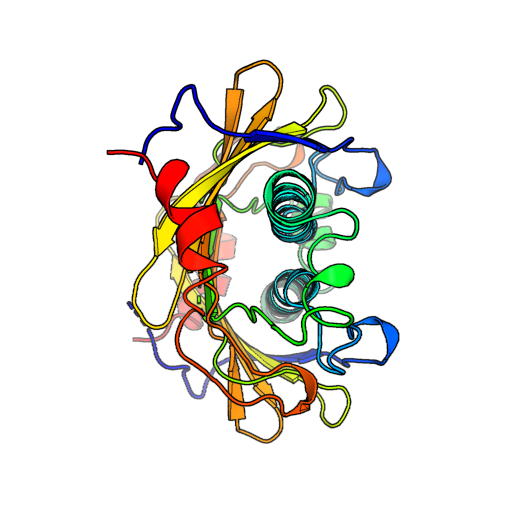109 ? -4.889 23.787 10.728 1.00 28.80 101 ASP B C 1
ATOM 2002 O O . ASP B 1 109 ? -5.937 23.528 11.374 1.00 28.26 101 ASP B O 1
ATOM 2007 N N . GLY B 1 110 ? -4.604 24.988 10.259 1.00 28.70 102 GLY B N 1
ATOM 2008 C CA . GLY B 1 110 ? -5.515 26.125 10.446 1.00 29.03 102 GLY B CA 1
ATOM 2009 C C . GLY B 1 110 ? -6.304 26.260 9.164 1.00 28.84 102 GLY B C 1
ATOM 2010 O O . GLY B 1 110 ? -5.707 26.469 8.103 1.00 28.63 102 GLY B O 1
ATOM 2011 N N . VAL B 1 111 ? -7.630 26.097 9.263 1.00 27.92 103 VAL B N 1
ATOM 2012 C CA . VAL B 1 111 ? -8.519 25.996 8.100 1.00 25.77 103 VAL B CA 1
ATOM 2013 C C . VAL B 1 111 ? -9.633 27.008 8.199 1.00 27.22 103 VAL B C 1
ATOM 2014 O O . VAL B 1 111 ? -10.241 27.144 9.265 1.00 29.18 103 VAL B O 1
ATOM 2018 N N . GLN B 1 112 ? -9.854 27.773 7.127 1.00 27.46 104 GLN B N 1
ATOM 2019 C CA . GLN B 1 112 ? -10.905 28.786 7.096 1.00 27.82 104 GLN B CA 1
ATOM 2020 C C . GLN B 1 112 ? -11.804 28.581 5.898 1.00 29.30 104 GLN B C 1
ATOM 2021 O O . GLN B 1 112 ? -11.333 28.636 4.761 1.00 27.78 104 GLN B O 1
ATOM 2027 N N . ASP B 1 113 ? -13.089 28.341 6.154 1.00 28.45 105 ASP B N 1
ATOM 2028 C CA . ASP B 1 113 ? -14.014 28.022 5.097 1.00 29.91 105 ASP B CA 1
ATOM 2029 C C . ASP B 1 113 ? -13.497 26.875 4.234 1.00 30.18 105 ASP B C 1
ATOM 2030 O O . ASP B 1 113 ? -13.631 26.864 2.996 1.00 31.03 105 ASP B O 1
ATOM 2035 N N . GLY B 1 114 ? -12.935 25.877 4.911 1.00 30.74 106 GLY B N 1
ATOM 2036 C CA . GLY B 1 114 ? -12.374 24.689 4.251 1.00 29.44 106 GLY B CA 1
ATOM 2037 C C . GLY B 1 114 ? -11.052 24.812 3.541 1.00 29.37 106 GLY B C 1
ATOM 2038 O O . GLY B 1 114 ? -10.517 23.811 3.063 1.00 27.03 106 GLY B O 1
ATOM 2039 N N . VAL B 1 115 ? -10.522 26.031 3.449 1.00 29.44 107 VAL B N 1
ATOM 2040 C CA . VAL B 1 115 ? -9.209 26.271 2.876 1.00 29.19 107 VAL B CA 1
ATOM 2041 C C . VAL B 1 115 ? -8.145 26.121 3.954 1.00 30.49 107 VAL B C 1
ATOM 2042 O O . VAL B 1 115 ? -8.230 26.758 5.012 1.00 30.42 107 VAL B O 1
ATOM 2046 N N . THR B 1 116 ? -7.119 25.317 3.684 1.00 30.65 108 THR B N 1
ATOM 2047 C CA . THR B 1 116 ? -6.024 25.155 4.629 1.00 29.56 108 THR B CA 1
ATOM 2048 C C . THR B 1 116 ? -5.084 26.339 4.503 1.00 30.66 108 THR B C 1
ATOM 2049 O O . THR B 1 116 ? -4.383 26.502 3.515 1.00 28.48 108 THR B O 1
ATOM 2053 N N . CYS B 1 117 ? -5.147 27.208 5.499 1.00 30.19 109 CYS B N 1
ATOM 2054 C CA . CYS B 1 117 ? -4.362 28.428 5.507 1.00 29.64 109 CYS B CA 1
ATOM 2055 C C . CYS B 1 117 ? -2.943 28.171 5.979 1.00 28.61 109 CYS B C 1
ATOM 2056 O O . CYS B 1 117 ? -1.996 28.798 5.482 1.00 29.43 109 CYS B O 1
ATOM 2059 N N . PHE B 1 118 ? -2.791 27.326 6.996 1.00 26.54 110 PHE B N 1
ATOM 2060 C CA . PHE B 1 118 ? -1.444 26.953 7.446 1.00 26.77 110 PHE B CA 1
ATOM 2061 C C . PHE B 1 118 ? -1.400 25.533 7.992 1.00 28.66 110 PHE B C 1
ATOM 2062 O O . PHE B 1 118 ? -2.404 24.978 8.408 1.00 26.42 110 PHE B O 1
ATOM 2070 N N . VAL B 1 119 ? -0.220 24.946 7.916 1.00 28.88 111 VAL B N 1
ATOM 2071 C CA 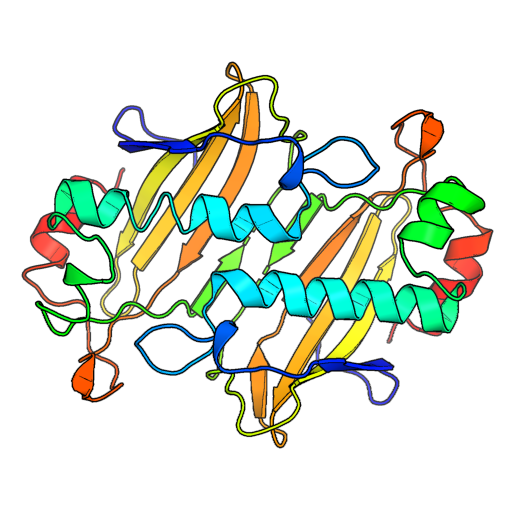A VAL B 1 119 ? 0.014 23.602 8.404 0.50 28.38 111 VAL B CA 1
ATOM 2072 C CA B VAL B 1 119 ? 0.038 23.587 8.403 0.50 28.49 111 VAL B CA 1
ATOM 2073 C C . VAL B 1 119 ? 1.239 23.723 9.304 1.00 29.92 111 VAL B C 1
ATOM 2074 O O . VAL B 1 119 ? 2.248 24.296 8.907 1.00 30.19 111 VAL B O 1
ATOM 2081 N N . GLY B 1 120 ? 1.121 23.251 10.529 1.00 28.70 112 GLY B N 1
ATOM 2082 C CA . GLY B 1 120 ? 2.235 23.317 11.467 1.00 30.80 112 GLY B CA 1
ATOM 2083 C C . GLY B 1 120 ? 2.518 22.010 12.205 1.00 30.07 112 GLY B C 1
ATOM 2084 O O . GLY B 1 120 ? 1.622 21.187 12.406 1.00 28.21 112 GLY B O 1
ATOM 2085 N N . ALA B 1 121 ? 3.769 21.852 12.648 1.00 29.03 113 ALA B N 1
ATOM 2086 C CA . ALA B 1 121 ? 4.179 20.754 13.516 1.00 28.49 113 ALA B CA 1
ATOM 2087 C C . ALA B 1 121 ? 4.993 21.342 14.682 1.00 29.49 113 ALA B C 1
ATOM 2088 O O . ALA B 1 121 ? 5.871 22.177 14.487 1.00 28.15 113 ALA B O 1
ATOM 2090 N N . PHE B 1 122 ? 4.660 20.912 15.890 1.00 30.58 114 PHE B N 1
ATOM 2091 C CA . PHE B 1 122 ? 5.134 21.537 17.121 1.00 30.06 114 PHE B CA 1
ATOM 2092 C C . PHE B 1 122 ? 5.568 20.459 18.095 1.00 29.49 114 PHE B C 1
ATOM 2093 O O . PHE B 1 122 ? 4.770 19.605 18.457 1.00 29.74 114 PHE B O 1
ATOM 2101 N N . THR B 1 123 ? 6.829 20.497 18.504 1.00 28.53 115 THR B N 1
ATOM 2102 C CA . THR B 1 123 ? 7.437 19.435 19.287 1.00 26.12 115 THR B CA 1
ATOM 2103 C C . THR B 1 123 ? 7.811 19.966 20.664 1.00 27.86 115 THR B C 1
ATOM 2104 O O . THR B 1 123 ? 8.441 21.030 20.789 1.00 26.70 115 THR B O 1
ATOM 2108 N N . CYS B 1 124 ? 7.364 19.241 21.682 1.00 27.52 116 CYS B N 1
ATOM 2109 C CA . CYS B 1 124 ? 7.570 19.539 23.093 1.00 30.61 116 CYS B CA 1
ATOM 2110 C C . CYS B 1 124 ? 8.316 18.388 23.764 1.00 29.51 116 CYS B C 1
ATOM 2111 O O . CYS B 1 124 ? 8.153 17.253 23.364 1.00 29.35 116 CYS B O 1
ATOM 2114 N N . VAL B 1 125 ? 9.104 18.693 24.793 1.00 30.75 117 VAL B N 1
ATOM 2115 C CA . VAL B 1 125 ? 9.631 17.680 25.706 1.00 30.18 117 VAL B CA 1
ATOM 2116 C C . VAL B 1 125 ? 8.808 17.778 26.997 1.00 31.88 117 VAL B C 1
ATOM 2117 O O . VAL B 1 125 ? 7.913 18.614 27.094 1.00 30.85 117 VAL B O 1
ATOM 2121 N N . PHE B 1 126 ? 9.086 16.913 27.963 1.00 31.37 118 PHE B N 1
ATOM 2122 C CA . PHE B 1 126 ? 8.343 16.865 29.226 1.00 31.67 118 PHE B CA 1
ATOM 2123 C C . PHE B 1 126 ? 9.278 17.220 30.352 1.00 32.53 118 PHE B C 1
ATOM 2124 O O . PHE B 1 126 ? 10.448 16.805 30.340 1.00 31.30 118 PHE B O 1
ATOM 2132 N N . THR B 1 127 ? 8.771 17.995 31.308 1.00 32.27 119 THR B N 1
ATOM 2133 C CA . THR B 1 127 ? 9.512 18.302 32.525 1.00 34.20 119 THR B CA 1
ATOM 2134 C C . THR B 1 127 ? 8.701 17.937 33.774 1.00 33.92 119 THR B C 1
ATOM 2135 O O . THR B 1 127 ? 7.467 17.764 33.719 1.00 31.95 119 THR B O 1
ATOM 2139 N N . ILE B 1 128 ? 9.436 17.787 34.874 1.00 35.04 120 ILE B N 1
ATOM 2140 C CA . ILE B 1 128 ? 8.911 17.891 36.228 1.00 35.85 120 ILE B CA 1
ATOM 2141 C C . ILE B 1 128 ? 8.817 19.386 36.469 1.00 36.78 120 ILE B C 1
ATOM 2142 O O . ILE B 1 128 ? 9.827 20.043 36.666 1.00 36.80 120 ILE B O 1
ATOM 2147 N N . ALA B 1 129 ? 7.607 19.923 36.424 1.00 38.54 121 ALA B N 1
ATOM 2148 C CA . ALA B 1 129 ? 7.431 21.361 36.274 1.00 40.88 121 ALA B CA 1
ATOM 2149 C C . ALA B 1 129 ? 8.143 22.143 37.361 1.00 46.52 121 ALA B C 1
ATOM 2150 O O . ALA B 1 129 ? 8.894 23.072 37.058 1.00 47.11 121 ALA B O 1
ATOM 2152 N N . ASP B 1 130 ? 7.924 21.765 38.619 1.00 50.26 122 ASP B N 1
ATOM 2153 C CA . ASP B 1 130 ? 8.444 22.556 39.746 1.00 53.94 122 ASP B CA 1
ATOM 2154 C C . ASP B 1 130 ? 9.972 22.523 39.874 1.00 55.82 122 ASP B C 1
ATOM 2155 O O . ASP B 1 130 ? 10.550 23.371 40.548 1.00 58.14 122 ASP B O 1
ATOM 2160 N N . GLN B 1 131 ? 10.615 21.561 39.217 1.00 56.29 123 GLN B N 1
ATOM 2161 C CA . GLN B 1 131 ? 12.078 21.473 39.193 1.00 56.73 123 GLN B CA 1
ATOM 2162 C C . GLN B 1 131 ? 12.717 21.996 37.903 1.00 56.21 123 GLN B C 1
ATOM 2163 O O . GLN B 1 131 ? 13.923 22.091 37.829 1.00 54.61 123 GLN B O 1
ATOM 2169 N N . PHE B 1 132 ? 11.908 22.327 36.899 1.00 57.98 124 PHE B N 1
ATOM 2170 C CA . PHE B 1 132 ? 12.389 22.586 35.529 1.00 59.40 124 PHE B CA 1
ATOM 2171 C C . PHE B 1 132 ? 13.470 21.579 35.113 1.00 56.41 124 PHE B C 1
ATOM 2172 O O . PHE B 1 132 ? 14.545 21.946 34.649 1.00 56.27 124 PHE B O 1
ATOM 2180 N N . LYS B 1 133 ? 13.158 20.300 35.301 1.00 52.60 125 LYS B N 1
ATOM 2181 C CA . LYS B 1 133 ? 14.027 19.205 34.897 1.00 50.14 125 LYS B CA 1
ATOM 2182 C C . LYS B 1 133 ? 13.303 18.300 33.907 1.00 44.49 125 LYS B C 1
ATOM 2183 O O . LYS B 1 133 ? 12.171 17.920 34.127 1.00 40.58 125 LYS B O 1
ATOM 2189 N N . SER B 1 134 ? 13.978 17.923 32.838 1.00 42.03 126 SER B N 1
ATOM 2190 C CA . SER B 1 134 ? 13.426 16.970 31.879 1.00 43.87 126 SER B CA 1
ATOM 2191 C C . SER B 1 134 ? 13.029 15.629 32.511 1.00 42.78 126 SER B C 1
ATOM 2192 O O . SER B 1 134 ? 13.644 15.172 33.479 1.00 41.75 126 SER B O 1
ATOM 2195 N N . GLN B 1 135 ? 12.006 15.006 31.946 1.00 39.32 127 GLN B N 1
ATOM 2196 C CA . GLN B 1 135 ? 11.662 13.638 32.282 1.00 37.65 127 GLN B CA 1
ATOM 2197 C C . GLN B 1 135 ? 11.131 12.966 31.035 1.00 37.49 127 GLN B C 1
ATOM 2198 O O . GLN B 1 135 ? 10.678 13.637 30.112 1.00 35.69 127 GLN B O 1
ATOM 2204 N N . PRO B 1 136 ? 11.210 11.635 30.974 1.00 38.15 128 PRO B N 1
ATOM 2205 C CA . PRO B 1 136 ? 10.486 10.977 29.902 1.00 38.58 128 PRO B CA 1
ATOM 2206 C C . PRO B 1 136 ? 8.991 11.225 29.990 1.00 37.42 128 PRO B C 1
ATOM 2207 O O . PRO B 1 136 ? 8.489 11.526 31.062 1.00 38.04 128 PRO B O 1
ATOM 2211 N N . ALA B 1 137 ? 8.278 11.059 28.877 1.00 37.68 129 ALA B N 1
ATOM 2212 C CA . ALA B 1 137 ? 6.817 11.200 28.883 1.00 36.87 129 ALA B CA 1
ATOM 2213 C C . ALA B 1 137 ? 6.209 10.276 29.943 1.00 37.52 129 ALA B C 1
AT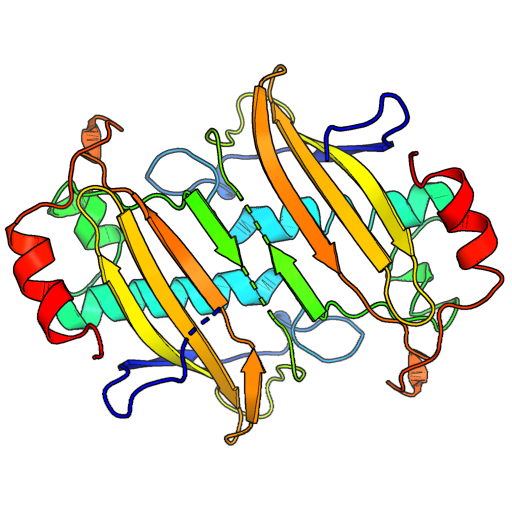OM 2214 O O . ALA B 1 137 ? 6.434 9.064 29.891 1.00 36.54 129 ALA B O 1
ATOM 2216 N N . PRO B 1 138 ? 5.449 10.828 30.916 1.00 36.98 130 PRO B N 1
ATOM 2217 C CA . PRO B 1 138 ? 4.871 9.953 31.951 1.00 36.49 130 PRO B CA 1
ATOM 2218 C C . PRO B 1 138 ? 3.835 8.977 31.412 1.00 36.59 130 PRO B C 1
ATOM 2219 O O . PRO B 1 138 ? 3.074 9.302 30.500 1.00 35.19 130 PRO B O 1
ATOM 2223 N N . ASP B 1 139 ? 3.819 7.787 31.981 1.00 37.09 131 ASP B N 1
ATOM 2224 C CA . ASP B 1 139 ? 2.951 6.724 31.525 1.00 37.18 131 ASP B CA 1
ATOM 2225 C C . ASP B 1 139 ? 1.496 7.142 31.496 1.00 35.24 131 ASP B C 1
ATOM 2226 O O . ASP B 1 139 ? 0.776 6.744 30.588 1.00 36.47 131 ASP B O 1
ATOM 2231 N N . HIS B 1 140 ? 1.032 7.889 32.492 1.00 35.36 132 HIS B N 1
ATOM 2232 C CA . HIS B 1 140 ? -0.403 8.257 32.513 1.00 37.34 132 HIS B CA 1
ATOM 2233 C C . HIS B 1 140 ? -0.750 9.191 31.361 1.00 36.47 132 HIS B C 1
ATOM 2234 O O . HIS B 1 140 ? -1.831 9.093 30.809 1.00 38.22 132 HIS B O 1
ATOM 2241 N N . LEU B 1 141 ? 0.162 10.078 30.986 1.00 34.22 133 LEU B N 1
ATOM 2242 C CA . LEU B 1 141 ? -0.075 10.917 29.821 1.00 33.92 133 LEU B CA 1
ATOM 2243 C C . LEU B 1 141 ? 0.004 10.093 28.528 1.00 32.85 133 LEU B C 1
ATOM 2244 O O . LEU B 1 141 ? -0.819 10.252 27.634 1.00 33.30 133 LEU B O 1
ATOM 2249 N N . ARG B 1 142 ? 0.963 9.181 28.442 1.00 32.38 134 ARG B N 1
ATOM 2250 C CA . ARG B 1 142 ? 1.054 8.314 27.295 1.00 31.10 134 ARG B CA 1
ATOM 2251 C C . ARG B 1 142 ? -0.277 7.615 27.034 1.00 31.48 134 ARG B C 1
ATOM 2252 O O . ARG B 1 142 ? -0.697 7.456 25.893 1.00 31.64 134 ARG B O 1
ATOM 2260 N N . ALA B 1 143 ? -0.915 7.151 28.100 1.00 34.03 135 ALA B N 1
ATOM 2261 C CA . ALA B 1 143 ? -2.183 6.422 27.987 1.00 32.91 135 ALA B CA 1
ATOM 2262 C C . ALA B 1 143 ? -3.293 7.299 27.411 1.00 34.09 135 ALA B C 1
ATOM 2263 O O . ALA B 1 143 ? -4.133 6.814 26.654 1.00 32.94 135 ALA B O 1
ATOM 2265 N N . LEU B 1 144 ? -3.272 8.595 27.734 1.00 34.17 136 LEU B N 1
ATOM 2266 C CA . LEU B 1 144 ? -4.237 9.553 27.183 1.00 35.41 136 LEU B CA 1
ATOM 2267 C C . LEU B 1 144 ? -3.939 9.936 25.745 1.00 34.25 136 LEU B C 1
ATOM 2268 O O . LEU B 1 144 ? -4.871 10.222 24.979 1.00 35.32 136 LEU B O 1
ATOM 2273 N N . ILE B 1 145 ? -2.648 10.009 25.401 1.00 31.69 137 ILE B N 1
ATOM 2274 C CA . ILE B 1 145 ? -2.208 10.546 24.109 1.00 29.11 137 ILE B CA 1
ATOM 2275 C C . ILE B 1 145 ? -2.311 9.506 22.971 1.00 31.14 137 ILE B C 1
ATOM 2276 O O . ILE B 1 145 ? -2.878 9.765 21.912 1.00 31.39 137 ILE B O 1
ATOM 2281 N N . GLU B 1 146 ? -1.764 8.316 23.214 1.00 30.42 138 GLU B N 1
ATOM 2282 C CA . GLU B 1 146 ? -1.635 7.269 22.173 1.00 31.21 138 GLU B CA 1
ATOM 2283 C C . GLU B 1 146 ? -2.884 6.914 21.366 1.00 30.43 138 GLU B C 1
ATOM 2284 O O . GLU B 1 146 ? -2.782 6.705 20.142 1.00 29.88 138 GLU B O 1
ATOM 2290 N N . PRO B 1 147 ? -4.059 6.841 22.017 1.00 31.46 139 PRO B N 1
ATOM 2291 C CA . PRO B 1 147 ? -5.278 6.561 21.233 1.00 31.92 139 PRO B CA 1
ATOM 2292 C C . PRO B 1 147 ? -5.598 7.595 20.148 1.00 32.30 139 PRO B C 1
ATOM 2293 O O . PRO B 1 147 ? -6.430 7.320 19.262 1.00 32.89 139 PRO B O 1
ATOM 2297 N N . HIS B 1 148 ? -4.966 8.763 20.213 1.00 30.04 140 HIS B N 1
ATOM 2298 C CA . HIS B 1 148 ? -5.251 9.823 19.253 1.00 32.51 140 HIS B CA 1
ATOM 2299 C C . HIS B 1 148 ? -4.194 9.973 18.162 1.00 32.07 140 HIS B C 1
ATOM 2300 O O . HIS B 1 148 ? -4.340 10.825 17.281 1.00 31.03 140 HIS B O 1
ATOM 2307 N N . ILE B 1 149 ? -3.145 9.151 18.213 1.00 30.51 141 ILE B N 1
ATOM 2308 C CA . ILE B 1 149 ? -2.095 9.191 17.210 1.00 30.51 141 ILE B CA 1
ATOM 2309 C C . ILE B 1 149 ? -2.542 8.359 16.017 1.00 33.15 141 ILE B C 1
ATOM 2310 O O . ILE B 1 149 ? -2.813 7.177 16.164 1.00 30.86 141 ILE B O 1
ATOM 2315 N N . PRO B 1 150 ? -2.658 8.987 14.833 1.00 36.34 142 PRO B N 1
ATOM 2316 C CA . PRO B 1 150 ? -3.042 8.246 13.640 1.00 37.24 142 PRO B CA 1
ATOM 2317 C C . PRO B 1 150 ? -2.037 7.197 13.183 1.00 39.84 142 PRO B C 1
ATOM 2318 O O . PRO B 1 150 ? -0.836 7.267 13.496 1.00 38.52 142 PRO B O 1
ATOM 2322 N N . ALA B 1 151 ? -2.562 6.243 12.417 1.00 46.48 143 ALA B N 1
ATOM 2323 C CA . ALA B 1 151 ? -1.769 5.202 11.749 1.00 51.53 143 ALA B CA 1
ATOM 2324 C C . ALA B 1 151 ? -0.528 5.637 10.949 1.00 55.62 143 ALA B C 1
ATOM 2325 O O . ALA B 1 151 ? -0.403 6.566 10.148 1.00 59.57 143 ALA B O 1
#

Nearest PDB structures (foldseek):
  2oaf-assembly1_B  TM=1.006E+00  e=1.993E-28  Jannaschia sp. CCS1
  3ck1-assembly1_A  TM=8.898E-01  e=1.465E-08  Cupriavidus pinatubonensis JMP134
  5v10-assembly1_A-2  TM=8.985E-01  e=8.060E-08  Pseudomonas aeruginosa PAO1
  5v10-assembly1_B-2  TM=8.955E-01  e=6.007E-08  Pseudomonas aeruginosa PAO1
  2oiw-assembly1_C  TM=8.547E-01  e=2.190E-07  Geobacillus stearothermophilus

Foldseek 3Di:
DDFDPLFDKDWDQDDPVQDDPVQFGDPVCPVVVQVVRQQVVCCVQVHNPRQNCCCVPVQKHWDWDDKDDFDATHHNPFIFIWGKAWADADFFKTKMWTFTDGPRRGGDIMIIMTGMDSRVVRHGGTDDPVVCVRRVVGHDD/DDDFDPLFDKDWDQDDPVQDDPVQFGDPVCVVVVQVVVQQVVCCVQVHNPRQNCCCPVVQKHWDWDDKDDFDATHHNPFIFIWGKAWQDADFFKTKMWTFTAGPRRGGDIMIIMTGMDSRVVRHGDTDDPVVCVRRVVGHDD